Protein AF-A0A6C0DXP9-F1 (afdb_monomer_lite)

InterPro domains:
  IPR000571 Zinc finger, CCCH-type [PS50103] (32-60)
  IPR000571 Zinc finger, CCCH-type [SM00356] (32-59)
  IPR036855 Zinc finger, CCCH-type superfamily [SSF90229] (30-63)

Secondary structure (DSSP, 8-state):
-----------HHHHHHHHHHHHHHHHHHHHTTTSSB-HHHHHHS--TTGGG-SSBSSGGG----HHHHHHHHHHHS----TT--TTT-HHHHHHHHHTTSB-HHHHTT--S-GGG-SSSBSSGGG-B-HHHHHHS----TT--SB-SGGGTPPPHHHHHHHHHHHH---------GGGG----------PPPTT-SSSSTTHHHHHSSS---

Structure (mmCIF, N/CA/C/O backbone):
data_AF-A0A6C0DXP9-F1
#
_entry.id   AF-A0A6C0DXP9-F1
#
loop_
_atom_site.group_PDB
_atom_site.id
_atom_site.type_symbol
_atom_site.label_atom_id
_atom_site.label_alt_id
_atom_site.label_comp_id
_atom_site.label_asym_id
_atom_site.label_entity_id
_atom_site.label_seq_id
_atom_site.pdbx_PDB_ins_code
_atom_site.Cartn_x
_atom_site.Cartn_y
_atom_site.Cartn_z
_atom_site.occupancy
_atom_site.B_iso_or_equiv
_atom_site.auth_seq_id
_atom_site.auth_comp_id
_atom_site.auth_asym_id
_atom_site.auth_atom_id
_atom_site.pdbx_PDB_model_num
ATOM 1 N N . MET A 1 1 ? -38.310 36.042 47.029 1.00 36.69 1 MET A N 1
ATOM 2 C CA . MET A 1 1 ? -37.785 37.103 46.141 1.00 36.69 1 MET A CA 1
ATOM 3 C C . MET A 1 1 ? -36.307 37.223 46.473 1.00 36.69 1 MET A C 1
ATOM 5 O O . MET A 1 1 ? -36.025 37.373 47.646 1.00 36.69 1 MET A O 1
ATOM 9 N N . THR A 1 2 ? -35.305 37.052 45.624 1.00 36.88 2 THR A N 1
ATOM 10 C CA . THR A 1 2 ? -35.146 36.804 44.185 1.00 36.88 2 THR A CA 1
ATOM 11 C C . THR A 1 2 ? -33.707 36.291 44.006 1.00 36.88 2 THR A C 1
ATOM 13 O O . THR A 1 2 ? -32.867 36.434 44.889 1.00 36.88 2 THR A O 1
ATOM 16 N N . THR A 1 3 ? -33.475 35.642 42.876 1.00 44.38 3 THR A N 1
ATOM 17 C CA . THR A 1 3 ? -32.288 34.896 42.449 1.00 44.38 3 THR A CA 1
ATOM 18 C C . THR A 1 3 ? -31.096 35.746 41.999 1.00 44.38 3 THR A C 1
ATOM 20 O O . THR A 1 3 ? -31.299 36.839 41.486 1.00 44.38 3 THR A O 1
ATOM 23 N N . ASN A 1 4 ? -29.930 35.081 42.001 1.00 44.25 4 ASN A N 1
ATOM 24 C CA . ASN A 1 4 ? -28.808 35.160 41.049 1.00 44.25 4 ASN A CA 1
ATOM 25 C C . ASN A 1 4 ? -28.004 36.461 40.925 1.00 44.25 4 ASN A C 1
ATOM 27 O O . ASN A 1 4 ? -28.519 37.455 40.432 1.00 44.25 4 ASN A O 1
ATOM 31 N N . SER A 1 5 ? -26.686 36.339 41.117 1.00 42.06 5 SER A N 1
ATOM 32 C CA . SER A 1 5 ? -25.730 36.369 39.994 1.00 42.06 5 SER A CA 1
ATOM 33 C C . SER A 1 5 ? -24.293 36.187 40.499 1.00 42.06 5 SER A C 1
ATOM 35 O O . SER A 1 5 ? -23.697 37.152 40.960 1.00 42.06 5 SER A O 1
ATOM 37 N N . ASP A 1 6 ? -23.719 34.990 40.355 1.00 42.12 6 ASP A N 1
ATOM 38 C CA . ASP A 1 6 ? -22.261 34.818 40.411 1.00 42.12 6 ASP A CA 1
ATOM 39 C C . ASP A 1 6 ? -21.765 34.332 39.049 1.00 42.12 6 ASP A C 1
ATOM 41 O O . ASP A 1 6 ? -21.687 33.143 38.733 1.00 42.12 6 ASP A O 1
ATOM 45 N N . GLU A 1 7 ? -21.483 35.320 38.208 1.00 45.75 7 GLU A N 1
ATOM 46 C CA . GLU A 1 7 ? -20.861 35.193 36.901 1.00 45.75 7 GLU A CA 1
ATOM 47 C C . GLU A 1 7 ? -19.352 34.947 37.089 1.00 45.75 7 GLU A C 1
ATOM 49 O O . GLU A 1 7 ? -18.572 35.851 37.393 1.00 45.75 7 GLU A O 1
ATOM 54 N N . TRP A 1 8 ? -18.918 33.691 36.950 1.00 48.41 8 TRP A N 1
ATOM 55 C CA . TRP A 1 8 ? -17.504 33.322 37.071 1.00 48.41 8 TRP A CA 1
ATOM 56 C C . TRP A 1 8 ? -16.713 33.755 35.826 1.00 48.41 8 TRP A C 1
ATOM 58 O O . TRP A 1 8 ? -16.697 33.086 34.789 1.00 48.41 8 TRP A O 1
ATOM 68 N N . THR A 1 9 ? -16.015 34.885 35.931 1.00 51.44 9 THR A N 1
ATOM 69 C CA . THR A 1 9 ? -15.146 35.412 34.872 1.00 51.44 9 THR A CA 1
ATOM 70 C C . THR A 1 9 ? -13.773 34.729 34.894 1.00 51.44 9 THR A C 1
ATOM 72 O O . THR A 1 9 ? -12.902 34.990 35.721 1.00 51.44 9 THR A O 1
ATOM 75 N N . VAL A 1 10 ? -13.542 33.816 33.945 1.00 53.22 10 VAL A N 1
ATOM 76 C CA . VAL A 1 10 ? -12.232 33.167 33.763 1.00 53.22 10 VAL A CA 1
ATOM 77 C C . VAL A 1 10 ? -11.225 34.166 33.175 1.00 53.22 10 VAL A C 1
ATOM 79 O O . VAL A 1 10 ? -11.384 34.619 32.040 1.00 53.22 10 VAL A O 1
ATOM 82 N N . ALA A 1 11 ? -10.163 34.463 33.931 1.00 52.00 11 ALA A N 1
ATOM 83 C CA . ALA A 1 11 ? -9.090 35.392 33.563 1.00 52.00 11 ALA A CA 1
ATOM 84 C C . ALA A 1 11 ? -8.450 35.103 32.181 1.00 52.00 11 ALA A C 1
ATOM 86 O O . ALA A 1 11 ? -8.072 33.967 31.867 1.00 52.00 11 ALA A O 1
ATOM 87 N N . SER A 1 12 ? -8.259 36.162 31.380 1.00 55.31 12 SER A N 1
ATOM 88 C CA . SER A 1 12 ? -7.760 36.136 29.988 1.00 55.31 12 SER A CA 1
ATOM 89 C C . SER A 1 12 ? -6.446 35.376 29.767 1.00 55.31 12 SER A C 1
ATOM 91 O O . SER A 1 12 ? -6.255 34.774 28.709 1.00 55.31 12 SER A O 1
ATOM 93 N N . SER A 1 13 ? -5.550 35.336 30.753 1.00 51.28 13 SER A N 1
ATOM 94 C CA . SER A 1 13 ? -4.255 34.648 30.631 1.00 51.28 13 SER A CA 1
ATOM 95 C C . SER A 1 13 ? -4.395 33.120 30.588 1.00 51.28 13 SER A C 1
ATOM 97 O O . SER A 1 13 ? -3.667 32.456 29.853 1.00 51.28 13 SER A O 1
ATOM 99 N N . LYS A 1 14 ? -5.386 32.551 31.295 1.00 51.69 14 LYS A N 1
ATOM 100 C CA . LYS A 1 14 ? -5.678 31.105 31.258 1.00 51.69 14 LYS A CA 1
ATOM 101 C C . LYS A 1 14 ? -6.384 30.698 29.959 1.00 51.69 14 LYS A C 1
ATOM 103 O O . LYS A 1 14 ? -6.087 29.630 29.433 1.00 51.69 14 LYS A O 1
ATOM 108 N N . LYS A 1 15 ? -7.229 31.569 29.380 1.00 52.91 15 LYS A N 1
ATOM 109 C CA . LYS A 1 15 ? -7.836 31.360 28.045 1.00 52.91 15 LYS A CA 1
ATOM 110 C C . LYS A 1 15 ? -6.780 31.222 26.943 1.00 52.91 15 LYS A C 1
ATOM 112 O O . LYS A 1 15 ? -6.926 30.388 26.055 1.00 52.91 15 LYS A O 1
ATOM 117 N N . ARG A 1 16 ? -5.706 32.014 27.009 1.00 53.62 16 ARG A N 1
ATOM 118 C CA . ARG A 1 16 ? -4.633 32.019 26.002 1.00 53.62 16 ARG A CA 1
ATOM 119 C C . ARG A 1 16 ? -3.771 30.750 26.044 1.00 53.62 16 ARG A C 1
ATOM 121 O O . ARG A 1 16 ? -3.489 30.186 24.992 1.00 53.62 16 ARG A O 1
ATOM 128 N N . ILE A 1 17 ? -3.447 30.259 27.243 1.00 55.47 17 ILE A N 1
ATOM 129 C CA . ILE A 1 17 ? -2.729 28.985 27.444 1.00 55.47 17 ILE A CA 1
ATOM 130 C C . ILE A 1 17 ? -3.595 27.791 27.010 1.00 55.47 17 ILE A C 1
ATOM 132 O O . ILE A 1 17 ? -3.107 26.888 26.333 1.00 55.47 17 ILE A O 1
ATOM 136 N N . PHE A 1 18 ? -4.896 27.810 27.322 1.00 55.28 18 PHE A N 1
ATOM 137 C CA . PHE A 1 18 ? -5.837 26.774 26.883 1.00 55.28 18 PHE A CA 1
ATOM 138 C C . PHE A 1 18 ? -5.940 26.718 25.350 1.00 55.28 18 PHE A C 1
ATOM 140 O O . PHE A 1 18 ? -5.900 25.643 24.761 1.00 55.28 18 PHE A O 1
ATOM 147 N N . LYS A 1 19 ? -5.979 27.876 24.679 1.00 55.31 19 LYS A N 1
ATOM 148 C CA . LYS A 1 19 ? -6.047 27.954 23.213 1.00 55.31 19 LYS A CA 1
ATOM 149 C C . LYS A 1 19 ? -4.769 27.443 22.528 1.00 55.31 19 LYS A C 1
ATOM 151 O O . LYS A 1 19 ? -4.861 26.691 21.564 1.00 55.31 19 LYS A O 1
ATOM 156 N N . GLN A 1 20 ? -3.588 27.771 23.064 1.00 60.25 20 GLN A N 1
ATOM 157 C CA . GLN A 1 20 ? -2.296 27.381 22.474 1.00 60.25 20 GLN A CA 1
ATOM 158 C C . GLN A 1 20 ? -1.995 25.874 22.520 1.00 60.25 20 GLN A C 1
ATOM 160 O O . GLN A 1 20 ? -1.239 25.396 21.680 1.00 60.25 20 GLN A O 1
ATOM 165 N N . ILE A 1 21 ? -2.570 25.123 23.464 1.00 60.66 21 ILE A N 1
ATOM 166 C CA . ILE A 1 21 ? -2.309 23.679 23.613 1.00 60.66 21 ILE A CA 1
ATOM 167 C C . ILE A 1 21 ? -3.445 22.837 23.012 1.00 60.66 21 ILE A C 1
ATOM 169 O O . ILE A 1 21 ? -3.195 21.785 22.427 1.00 60.66 21 ILE A O 1
ATOM 173 N N . VAL A 1 22 ? -4.699 23.287 23.113 1.00 62.62 22 VAL A N 1
ATOM 174 C CA . VAL A 1 22 ? -5.866 22.477 22.722 1.00 62.62 22 VAL A CA 1
ATOM 175 C C . VAL A 1 22 ? -6.067 22.432 21.202 1.00 62.62 22 VAL A C 1
ATOM 177 O O . VAL A 1 22 ? -6.403 21.373 20.675 1.00 62.62 22 VAL A O 1
ATOM 180 N N . GLU A 1 23 ? -5.803 23.523 20.478 1.00 60.00 23 GLU A N 1
ATOM 181 C CA . GLU A 1 23 ? -5.929 23.572 19.009 1.00 60.00 23 GLU A CA 1
ATOM 182 C C . GLU A 1 23 ? -4.969 22.614 18.264 1.00 60.00 23 GLU A C 1
ATOM 184 O O . GLU A 1 23 ? -5.446 21.812 17.452 1.00 60.00 23 GLU A O 1
ATOM 189 N N . PRO A 1 24 ? -3.645 22.591 18.532 1.00 62.28 24 PRO A N 1
ATOM 190 C CA . PRO A 1 24 ? -2.737 21.661 17.851 1.00 62.28 24 PRO A CA 1
ATOM 191 C C . PRO A 1 24 ? -3.003 20.190 18.212 1.00 62.28 24 PRO A C 1
ATOM 193 O O . PRO A 1 24 ? -2.851 19.302 17.367 1.00 62.28 24 PRO A O 1
ATOM 196 N N . VAL A 1 25 ? -3.462 19.912 19.437 1.00 62.62 25 VAL A N 1
ATOM 197 C CA . VAL A 1 25 ? -3.816 18.551 19.872 1.00 62.62 25 VAL A CA 1
ATOM 198 C C . VAL A 1 25 ? -5.113 18.078 19.213 1.00 62.62 25 VAL A C 1
ATOM 200 O O . VAL A 1 25 ? -5.161 16.953 18.715 1.00 62.62 25 VAL A O 1
ATOM 203 N N . ALA A 1 26 ? -6.145 18.923 19.139 1.00 62.94 26 ALA A N 1
ATOM 204 C CA . ALA A 1 26 ? -7.392 18.602 18.445 1.00 62.94 26 ALA A CA 1
ATOM 205 C C . ALA A 1 26 ? -7.151 18.328 16.951 1.00 62.94 26 ALA A C 1
ATOM 207 O O . ALA A 1 26 ? -7.626 17.316 16.432 1.00 62.94 26 ALA A O 1
ATOM 208 N N . ASN A 1 27 ? -6.326 19.150 16.292 1.00 64.69 27 ASN A N 1
ATOM 209 C CA . ASN A 1 27 ? -5.921 18.917 14.906 1.00 64.69 27 ASN A CA 1
ATOM 210 C C . ASN A 1 27 ? -5.173 17.588 14.745 1.00 64.69 27 ASN A C 1
ATOM 212 O O . ASN A 1 27 ? -5.486 16.819 13.843 1.00 64.69 27 ASN A O 1
ATOM 216 N N . THR A 1 28 ? -4.254 17.249 15.652 1.00 63.16 28 THR A N 1
ATOM 217 C CA . THR A 1 28 ? -3.530 15.965 15.603 1.00 63.16 28 THR A CA 1
ATOM 218 C C . THR A 1 28 ? -4.456 14.758 15.817 1.00 63.16 28 THR A C 1
ATOM 220 O O . THR A 1 28 ? -4.276 13.714 15.189 1.00 63.16 28 THR A O 1
ATOM 223 N N . ILE A 1 29 ? -5.476 14.883 16.676 1.00 64.75 29 ILE A N 1
ATOM 224 C CA . ILE A 1 29 ? -6.478 13.829 16.907 1.00 64.75 29 ILE A CA 1
ATOM 225 C C . ILE A 1 29 ? -7.339 13.608 15.659 1.00 64.75 29 ILE A C 1
ATOM 227 O O . ILE A 1 29 ? -7.591 12.456 15.309 1.00 64.75 29 ILE A O 1
ATOM 231 N N . ILE A 1 30 ? -7.756 14.678 14.975 1.00 70.31 30 ILE A N 1
ATOM 232 C CA . ILE A 1 30 ? -8.492 14.591 13.704 1.00 70.31 30 ILE A CA 1
ATOM 233 C C . ILE A 1 30 ? -7.613 13.937 12.633 1.00 70.31 30 ILE A C 1
ATOM 235 O O . ILE A 1 30 ? -8.055 13.016 11.951 1.00 70.31 30 ILE A O 1
ATOM 239 N N . GLN A 1 31 ? -6.342 14.340 12.548 1.00 75.19 31 GLN A N 1
ATOM 240 C CA . GLN A 1 31 ? -5.390 13.799 11.577 1.00 75.19 31 GLN A CA 1
ATOM 241 C C . GLN A 1 31 ? -5.100 12.308 11.772 1.00 75.19 31 GLN A C 1
ATOM 243 O O . GLN A 1 31 ? -4.728 11.647 10.811 1.00 75.19 31 GLN A O 1
ATOM 248 N N . ASN A 1 32 ? -5.273 11.757 12.976 1.00 84.06 32 ASN A N 1
ATOM 249 C CA . ASN A 1 32 ? -5.011 10.342 13.263 1.00 84.06 32 ASN A CA 1
ATOM 250 C C . ASN A 1 32 ? -6.271 9.486 13.427 1.00 84.06 32 ASN A C 1
ATOM 252 O O . ASN A 1 32 ? -6.182 8.294 13.735 1.00 84.06 32 ASN A O 1
ATOM 256 N N . TYR A 1 33 ? -7.447 10.070 13.208 1.00 94.94 33 TYR A N 1
ATOM 257 C CA . TYR A 1 33 ? -8.710 9.375 13.382 1.00 94.94 33 TYR A CA 1
ATOM 258 C C . TYR A 1 33 ? -8.855 8.222 12.381 1.00 94.94 33 TYR A C 1
ATOM 260 O O . TYR A 1 33 ? -8.736 8.409 11.171 1.00 94.94 33 TYR A O 1
ATOM 268 N N . LYS A 1 34 ? -9.106 7.018 12.903 1.00 96.44 34 LYS A N 1
ATOM 269 C CA . LYS A 1 34 ? -9.336 5.764 12.169 1.00 96.44 34 LYS A CA 1
ATOM 270 C C . LYS A 1 34 ? -8.245 5.373 11.169 1.00 96.44 34 LYS A C 1
ATOM 272 O O . LYS A 1 34 ? -8.495 4.597 10.253 1.00 96.44 34 LYS A O 1
ATOM 277 N N . LYS A 1 35 ? -7.011 5.844 11.360 1.00 96.06 35 LYS A N 1
ATOM 278 C CA . LYS A 1 35 ? -5.880 5.470 10.497 1.00 96.06 35 LYS A CA 1
ATOM 279 C C . LYS A 1 35 ? -5.333 4.070 10.755 1.00 96.06 35 LYS A C 1
ATOM 281 O O . LYS A 1 35 ? -4.696 3.494 9.875 1.00 96.06 35 LYS A O 1
ATOM 286 N N . THR A 1 36 ? -5.574 3.508 11.933 1.00 96.44 36 THR A N 1
ATOM 287 C CA . THR A 1 36 ? -5.177 2.143 12.298 1.00 96.44 36 THR A CA 1
ATOM 288 C C . THR A 1 36 ? -6.380 1.351 12.789 1.00 96.44 36 THR A C 1
ATOM 290 O O . THR A 1 36 ? -7.361 1.918 13.279 1.00 96.44 36 THR A O 1
ATOM 293 N N . LEU A 1 37 ? -6.309 0.031 12.633 1.00 97.69 37 LEU A N 1
ATOM 294 C CA . LEU A 1 37 ? -7.350 -0.896 13.053 1.00 97.69 37 LEU A CA 1
ATOM 295 C C . LEU A 1 37 ? -7.381 -1.034 14.579 1.00 97.69 37 LEU A C 1
ATOM 297 O O . LEU A 1 37 ? -6.353 -1.039 15.263 1.00 97.69 37 LEU A O 1
ATOM 301 N N . CYS A 1 38 ? -8.587 -1.176 15.113 1.00 97.62 38 CYS A N 1
ATOM 302 C CA . CYS A 1 38 ? -8.840 -1.368 16.527 1.00 97.62 38 CYS A CA 1
ATOM 303 C C . CYS A 1 38 ? -8.443 -2.783 16.947 1.00 97.62 38 CYS A C 1
ATOM 305 O O . CYS A 1 38 ? -9.061 -3.762 16.532 1.00 97.62 38 CYS A O 1
ATOM 307 N N . LYS A 1 39 ? -7.454 -2.884 17.839 1.00 95.88 39 LYS A N 1
ATOM 308 C CA . LYS A 1 39 ? -7.003 -4.173 18.381 1.00 95.88 39 LYS A CA 1
ATOM 309 C C . LYS A 1 39 ? -8.108 -4.906 19.140 1.00 95.88 39 LYS A C 1
ATOM 311 O O . LYS A 1 39 ? -8.275 -6.098 18.933 1.00 95.88 39 LYS A O 1
ATOM 316 N N . ASN A 1 40 ? -8.886 -4.200 19.964 1.00 95.94 40 ASN A N 1
ATOM 317 C CA . ASN A 1 40 ? -9.959 -4.824 20.746 1.00 95.94 40 ASN A CA 1
ATOM 318 C C . ASN A 1 40 ? -11.033 -5.428 19.838 1.00 95.94 40 ASN A C 1
ATOM 320 O O . ASN A 1 40 ? -11.409 -6.579 20.035 1.00 95.94 40 ASN A O 1
ATOM 324 N N . MET A 1 41 ? -11.455 -4.688 18.806 1.00 96.62 41 MET A N 1
ATOM 325 C CA . MET A 1 41 ? -12.403 -5.214 17.826 1.00 96.62 41 MET A CA 1
ATOM 326 C C . MET A 1 41 ? -11.831 -6.434 17.093 1.00 96.62 41 MET A C 1
ATOM 328 O O . MET A 1 41 ? -12.521 -7.436 16.964 1.00 96.62 41 MET A O 1
ATOM 332 N N . GLY A 1 42 ? -10.565 -6.381 16.664 1.00 92.12 42 GLY A N 1
ATOM 333 C CA . GLY A 1 42 ? -9.921 -7.504 15.976 1.00 92.12 42 GLY A CA 1
ATOM 334 C C . GLY A 1 42 ? -9.711 -8.746 16.851 1.00 92.12 42 GLY A C 1
ATOM 335 O O . GLY A 1 42 ? -9.835 -9.859 16.356 1.00 92.12 42 GLY A O 1
ATOM 336 N N . MET A 1 43 ? -9.409 -8.577 18.142 1.00 92.88 43 MET A N 1
ATOM 337 C CA . MET A 1 43 ? -9.119 -9.691 19.057 1.00 92.88 43 MET A CA 1
ATOM 338 C C . MET A 1 43 ? -10.371 -10.297 19.693 1.00 92.88 43 MET A C 1
ATOM 340 O O . MET A 1 43 ? -10.450 -11.511 19.840 1.00 92.88 43 MET A O 1
ATOM 344 N N . TYR A 1 44 ? -11.327 -9.462 20.100 1.00 94.75 44 TYR A N 1
ATOM 345 C CA . TYR A 1 44 ? -12.483 -9.887 20.896 1.00 94.75 44 TYR A CA 1
ATOM 346 C C . TYR A 1 44 ? -13.806 -9.813 20.127 1.00 94.75 44 TYR A C 1
ATOM 348 O O . TYR A 1 44 ? -14.856 -10.112 20.692 1.00 94.75 44 TYR A O 1
ATOM 356 N N . GLY A 1 45 ? -13.796 -9.334 18.878 1.00 94.81 45 GLY A N 1
ATOM 357 C CA . GLY A 1 45 ? -15.012 -9.090 18.093 1.00 94.81 45 GLY A CA 1
ATOM 358 C C . GLY A 1 45 ? -15.899 -7.968 18.644 1.00 94.81 45 GLY A C 1
ATOM 359 O O . GLY A 1 45 ? -17.006 -7.755 18.158 1.00 94.81 45 GLY A O 1
ATOM 360 N N . SER A 1 46 ? -15.442 -7.250 19.674 1.00 96.50 46 SER A N 1
ATOM 361 C CA . SER A 1 46 ? -16.188 -6.178 20.326 1.00 96.50 46 SER A CA 1
ATOM 362 C C . SER A 1 46 ? -15.250 -5.089 20.846 1.00 96.50 46 SER A C 1
ATOM 364 O O . SER A 1 46 ? -14.073 -5.309 21.135 1.00 96.50 46 SER A O 1
ATOM 366 N N . CYS A 1 47 ? -15.766 -3.866 20.937 1.00 97.62 47 CYS A N 1
ATOM 367 C CA . CYS A 1 47 ? -15.015 -2.717 21.421 1.00 97.62 47 CYS A CA 1
ATOM 368 C C . CYS A 1 47 ? -15.894 -1.889 22.354 1.00 97.62 47 CYS A C 1
ATOM 370 O O . CYS A 1 47 ? -16.931 -1.377 21.935 1.00 97.62 47 CYS A O 1
ATOM 372 N N . VAL A 1 48 ? -15.439 -1.700 23.595 1.00 97.50 48 VAL A N 1
ATOM 373 C CA . VAL A 1 48 ? -16.149 -0.923 24.629 1.00 97.50 48 VAL A CA 1
ATOM 374 C C . VAL A 1 48 ? -16.417 0.528 24.221 1.00 97.50 48 VAL A C 1
ATOM 376 O O . VAL A 1 48 ? -17.358 1.148 24.703 1.00 97.50 48 VAL A O 1
ATOM 379 N N . TYR A 1 49 ? -15.612 1.073 23.306 1.00 96.88 49 TYR A N 1
ATOM 380 C CA . TYR A 1 49 ? -15.778 2.437 22.807 1.00 96.88 49 TYR A CA 1
ATOM 381 C C . TYR A 1 49 ? -16.851 2.557 21.716 1.00 96.88 49 TYR A C 1
ATOM 383 O O . TYR A 1 49 ? -17.237 3.676 21.371 1.00 96.88 49 TYR A O 1
ATOM 391 N N . GLY A 1 50 ? -17.331 1.437 21.162 1.00 95.25 50 GLY A N 1
ATOM 392 C CA . GLY A 1 50 ? -18.365 1.415 20.129 1.00 95.25 50 GLY A CA 1
ATOM 393 C C . GLY A 1 50 ? -18.063 2.372 18.971 1.00 95.25 50 GLY A C 1
ATOM 394 O O . GLY A 1 50 ? -16.930 2.470 18.500 1.00 95.25 50 GLY A O 1
ATOM 395 N N . SER A 1 51 ? -19.067 3.131 18.539 1.00 94.50 51 SER A N 1
ATOM 396 C CA . SER A 1 51 ? -18.937 4.123 17.462 1.00 94.50 51 SER A CA 1
ATOM 397 C C . SER A 1 51 ? -18.003 5.298 17.787 1.00 94.50 51 SER A C 1
ATOM 399 O O . SER A 1 51 ? -17.528 5.967 16.872 1.00 94.50 51 SER A O 1
ATOM 401 N N . LYS A 1 52 ? -17.695 5.540 19.069 1.00 94.94 52 LYS A N 1
ATOM 402 C CA . LYS A 1 52 ? -16.770 6.598 19.514 1.00 94.94 52 LYS A CA 1
ATOM 403 C C . LYS A 1 52 ? -15.301 6.164 19.455 1.00 94.94 52 LYS A C 1
ATOM 405 O O . LYS A 1 52 ? -14.418 6.966 19.765 1.00 94.94 52 LYS A O 1
ATOM 410 N N . CYS A 1 53 ? -15.021 4.912 19.084 1.00 96.56 53 CYS A N 1
ATOM 411 C CA . CYS A 1 53 ? -13.660 4.422 18.920 1.00 96.56 53 CYS A CA 1
ATOM 412 C C . CYS A 1 53 ? -12.899 5.284 17.900 1.00 96.56 53 CYS A C 1
ATOM 414 O O . CYS A 1 53 ? -13.381 5.553 16.800 1.00 96.56 53 CYS A O 1
ATOM 416 N N . LYS A 1 54 ? -11.689 5.718 18.268 1.00 96.19 54 LYS A N 1
ATOM 417 C CA . LYS A 1 54 ? -10.803 6.490 17.380 1.00 96.19 54 LYS A CA 1
ATOM 418 C C . LYS A 1 54 ? -10.047 5.614 16.380 1.00 96.19 54 LYS A C 1
ATOM 420 O O . LYS A 1 54 ? -9.348 6.148 15.527 1.00 96.19 54 LYS A O 1
ATOM 425 N N . TYR A 1 55 ? -10.172 4.296 16.495 1.00 97.44 55 TYR A N 1
ATOM 426 C CA . TYR A 1 55 ? -9.551 3.307 15.622 1.00 97.44 55 TYR A CA 1
ATOM 427 C C . TYR A 1 55 ? -10.610 2.662 14.734 1.00 97.44 55 TYR A C 1
ATOM 429 O O . TYR A 1 55 ? -11.764 2.524 15.138 1.00 97.44 55 TYR A O 1
ATOM 437 N N . ALA A 1 56 ? -10.209 2.243 13.542 1.00 98.06 56 ALA A N 1
ATOM 438 C CA . ALA A 1 56 ? -11.107 1.627 12.581 1.00 98.06 56 ALA A CA 1
ATOM 439 C C . ALA A 1 56 ? -11.497 0.214 13.024 1.00 98.06 56 ALA A C 1
ATOM 441 O O . ALA A 1 56 ? -10.640 -0.592 13.381 1.00 98.06 56 ALA A O 1
ATOM 442 N N . HIS A 1 57 ? -12.784 -0.114 13.004 1.00 97.44 57 HIS A N 1
ATOM 443 C CA . HIS A 1 57 ? -13.243 -1.460 13.373 1.00 97.44 57 HIS A CA 1
ATOM 444 C C . HIS A 1 57 ? -13.112 -2.477 12.237 1.00 97.44 57 HIS A C 1
ATOM 446 O O . HIS A 1 57 ? -13.046 -3.674 12.488 1.00 97.44 57 HIS A O 1
ATOM 452 N N . THR A 1 58 ? -13.046 -2.003 10.996 1.00 96.00 58 THR A N 1
ATOM 453 C CA . THR A 1 58 ? -12.863 -2.824 9.797 1.00 96.00 58 THR A CA 1
ATOM 454 C C . THR A 1 58 ? -11.965 -2.086 8.810 1.00 96.00 58 THR A C 1
ATOM 456 O O . THR A 1 58 ? -11.762 -0.879 8.944 1.00 96.00 58 THR A O 1
ATOM 459 N N . LEU A 1 59 ? -11.476 -2.781 7.780 1.00 95.69 59 LEU A N 1
ATOM 460 C CA . LEU A 1 59 ? -10.762 -2.143 6.669 1.00 95.69 59 LEU A CA 1
ATOM 461 C C . LEU A 1 59 ? -11.625 -1.083 5.965 1.00 95.69 59 LEU A C 1
ATOM 463 O O . LEU A 1 59 ? -11.125 -0.020 5.622 1.00 95.69 59 LEU A O 1
ATOM 467 N N . LYS A 1 60 ? -12.933 -1.324 5.810 1.00 95.94 60 LYS A N 1
ATOM 468 C CA . LYS A 1 60 ? -13.869 -0.356 5.209 1.00 95.94 60 LYS A CA 1
ATOM 469 C C . LYS A 1 60 ? -14.020 0.923 6.041 1.00 95.94 60 LYS A C 1
ATOM 471 O O . LYS A 1 60 ? -14.291 1.983 5.494 1.00 95.94 60 LYS A O 1
ATOM 476 N N . ASP A 1 61 ? -13.856 0.811 7.355 1.00 96.25 61 ASP A N 1
ATOM 477 C CA . ASP A 1 61 ? -13.904 1.931 8.300 1.00 96.25 61 ASP A CA 1
ATOM 478 C C . ASP A 1 61 ? -12.547 2.648 8.446 1.00 96.25 61 ASP A C 1
ATOM 480 O O . ASP A 1 61 ? -12.429 3.625 9.185 1.00 96.25 61 ASP A O 1
ATOM 484 N N . GLN A 1 62 ? -11.496 2.143 7.793 1.00 97.38 62 GLN A N 1
ATOM 485 C CA . GLN A 1 62 ? -10.150 2.684 7.911 1.00 97.38 62 GLN A CA 1
ATOM 486 C C . GLN A 1 62 ? -9.958 3.893 7.000 1.00 97.38 62 GLN A C 1
ATOM 488 O O . GLN A 1 62 ? -10.121 3.819 5.784 1.00 97.38 62 GLN A O 1
ATOM 493 N N . ASN A 1 63 ? -9.505 4.994 7.591 1.00 97.06 63 ASN A N 1
ATOM 494 C CA . ASN A 1 63 ? -9.063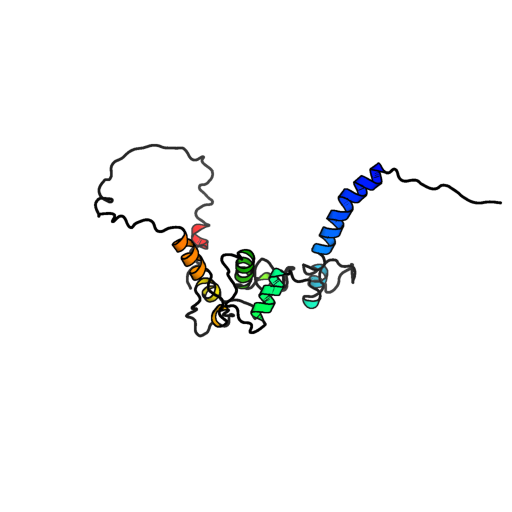 6.162 6.846 1.00 97.06 63 ASN A CA 1
ATOM 495 C C . ASN A 1 63 ? -7.673 5.891 6.266 1.00 97.06 63 ASN A C 1
ATOM 497 O O . ASN A 1 63 ? -6.682 5.821 6.997 1.00 97.06 63 ASN A O 1
ATOM 501 N N . ILE A 1 64 ? -7.610 5.715 4.950 1.00 97.06 64 ILE A N 1
ATOM 502 C CA . ILE A 1 64 ? -6.369 5.450 4.219 1.00 97.06 64 ILE A CA 1
ATOM 503 C C . ILE A 1 64 ? -5.560 6.748 4.104 1.00 97.06 64 ILE A C 1
ATOM 505 O O . ILE A 1 64 ? -6.113 7.810 3.816 1.00 97.06 64 ILE A O 1
ATOM 509 N N . GLU A 1 65 ? -4.249 6.672 4.333 1.00 95.81 65 GLU A N 1
ATOM 510 C CA . GLU A 1 65 ? -3.342 7.805 4.124 1.00 95.81 65 GLU A CA 1
ATOM 511 C C . GLU A 1 65 ? -3.409 8.288 2.666 1.00 95.81 65 GLU A C 1
ATOM 513 O O . GLU A 1 65 ? -3.415 7.446 1.765 1.00 95.81 65 GLU A O 1
ATOM 518 N N . PRO A 1 66 ? -3.389 9.607 2.392 1.00 95.62 66 PRO A N 1
ATOM 519 C CA . PRO A 1 66 ? -3.557 10.130 1.034 1.00 95.62 66 PRO A CA 1
ATOM 520 C C . PRO A 1 66 ? -2.596 9.517 0.008 1.00 95.62 66 PRO A C 1
ATOM 522 O O . PRO A 1 66 ? -3.023 9.108 -1.066 1.00 95.62 66 PRO A O 1
ATOM 525 N N . ILE A 1 67 ? -1.318 9.365 0.372 1.00 95.75 67 ILE A N 1
ATOM 526 C CA . ILE A 1 67 ? -0.309 8.765 -0.511 1.00 95.75 67 ILE A CA 1
ATOM 527 C C . ILE A 1 67 ? -0.543 7.269 -0.747 1.00 95.75 67 ILE A C 1
ATOM 529 O O . ILE A 1 67 ? -0.371 6.776 -1.856 1.00 95.75 67 ILE A O 1
ATOM 533 N N . ARG A 1 68 ? -0.996 6.536 0.279 1.00 96.94 68 ARG A N 1
ATOM 534 C CA . ARG A 1 68 ? -1.352 5.120 0.139 1.00 96.94 68 ARG A CA 1
ATOM 535 C C . ARG A 1 68 ? -2.572 4.981 -0.762 1.00 96.94 68 ARG A C 1
ATOM 537 O O . ARG A 1 68 ? -2.583 4.092 -1.600 1.00 96.94 68 ARG A O 1
ATOM 544 N N . LYS A 1 69 ? -3.567 5.861 -0.616 1.00 96.81 69 LYS A N 1
ATOM 545 C CA . LYS A 1 69 ? -4.749 5.891 -1.480 1.00 96.81 69 LYS A CA 1
ATOM 546 C C . LYS A 1 69 ? -4.350 6.113 -2.940 1.00 96.81 69 LYS A C 1
ATOM 548 O O . LYS A 1 69 ? -4.714 5.296 -3.768 1.00 96.81 69 LYS A O 1
ATOM 553 N N . GLN A 1 70 ? -3.517 7.117 -3.213 1.00 96.06 70 GLN A N 1
ATOM 554 C CA . GLN A 1 70 ? -2.984 7.380 -4.553 1.00 96.06 70 GLN A CA 1
ATOM 555 C C . GLN A 1 70 ? -2.298 6.144 -5.158 1.00 96.06 70 GLN A C 1
ATOM 557 O O . GLN A 1 70 ? -2.566 5.778 -6.296 1.00 96.06 70 GLN A O 1
ATOM 562 N N . VAL A 1 71 ? -1.452 5.454 -4.388 1.00 96.56 71 VAL A N 1
ATOM 563 C CA . VAL A 1 71 ? -0.803 4.219 -4.855 1.00 96.56 71 VAL A CA 1
ATOM 564 C C . VAL A 1 71 ? -1.811 3.095 -5.117 1.00 96.56 71 VAL A C 1
ATOM 566 O O . VAL A 1 71 ? -1.669 2.363 -6.093 1.00 96.56 71 VAL A O 1
ATOM 569 N N . LEU A 1 72 ? -2.823 2.932 -4.262 1.00 96.50 72 LEU A N 1
ATOM 570 C CA . LEU A 1 72 ? -3.875 1.935 -4.470 1.00 96.50 72 LEU A CA 1
ATOM 571 C C . LEU A 1 72 ? -4.718 2.251 -5.711 1.00 96.50 72 LEU A C 1
ATOM 573 O O . LEU A 1 72 ? -5.091 1.325 -6.425 1.00 96.50 72 LEU A O 1
ATOM 577 N N . ASP A 1 73 ? -4.971 3.528 -5.994 1.00 96.12 73 ASP A N 1
ATOM 578 C CA . ASP A 1 73 ? -5.649 3.964 -7.217 1.00 96.12 73 ASP A CA 1
ATOM 579 C C . ASP A 1 73 ? -4.800 3.592 -8.445 1.00 96.12 73 ASP A C 1
ATOM 581 O O . ASP A 1 73 ? -5.305 2.959 -9.374 1.00 96.12 73 ASP A O 1
ATOM 585 N N . TYR A 1 74 ? -3.481 3.831 -8.399 1.00 95.12 74 TYR A N 1
ATOM 586 C CA . TYR A 1 74 ? -2.571 3.360 -9.446 1.00 95.12 74 TYR A CA 1
ATOM 587 C C . TYR A 1 74 ? -2.592 1.848 -9.602 1.00 95.12 74 TYR A C 1
ATOM 589 O O . TYR A 1 74 ? -2.538 1.382 -10.727 1.00 95.12 74 TYR A O 1
ATOM 597 N N . ILE A 1 75 ? -2.671 1.071 -8.525 1.00 95.50 75 ILE A N 1
ATOM 598 C CA . ILE A 1 75 ? -2.716 -0.394 -8.600 1.00 95.50 75 ILE A CA 1
ATOM 599 C C . ILE A 1 75 ? -4.027 -0.891 -9.225 1.00 95.50 75 ILE A C 1
ATOM 601 O O . ILE A 1 75 ? -3.991 -1.768 -10.087 1.00 95.50 75 ILE A O 1
ATOM 605 N N . ASN A 1 76 ? -5.164 -0.354 -8.785 1.00 94.19 76 ASN A N 1
ATOM 606 C CA . ASN A 1 76 ? -6.485 -0.898 -9.104 1.00 94.19 76 ASN A CA 1
ATOM 607 C C . ASN A 1 76 ? -7.045 -0.403 -10.443 1.00 94.19 76 ASN A C 1
ATOM 609 O O . ASN A 1 76 ? -7.802 -1.126 -11.092 1.00 94.19 76 ASN A O 1
ATOM 613 N N . ASN A 1 77 ? -6.690 0.811 -10.862 1.00 92.75 77 ASN A N 1
ATOM 614 C CA . ASN A 1 77 ? -7.148 1.387 -12.125 1.00 92.75 77 ASN A CA 1
ATOM 615 C C . ASN A 1 77 ? -6.141 1.084 -13.235 1.00 92.75 77 ASN A C 1
ATOM 617 O O . ASN A 1 77 ? -4.970 0.894 -12.950 1.00 92.75 77 ASN A O 1
ATOM 621 N N . ASN A 1 78 ? -6.552 1.097 -14.505 1.00 88.94 78 ASN A N 1
ATOM 622 C CA . ASN A 1 78 ? -5.646 0.927 -15.652 1.00 88.94 78 ASN A CA 1
ATOM 623 C C . ASN A 1 78 ? -5.227 2.278 -16.265 1.00 88.94 78 ASN A C 1
ATOM 625 O O . ASN A 1 78 ? -5.341 2.494 -17.468 1.00 88.94 78 ASN A O 1
ATOM 629 N N . GLU A 1 79 ? -4.815 3.218 -15.417 1.00 89.31 79 GLU A N 1
ATOM 630 C CA . GLU A 1 79 ? -4.385 4.564 -15.819 1.00 89.31 79 GLU A CA 1
ATOM 631 C C . GLU A 1 79 ? -2.982 4.565 -16.440 1.00 89.31 79 GLU A C 1
ATOM 633 O O . GLU A 1 79 ? -2.157 3.706 -16.107 1.00 89.31 79 GLU A O 1
ATOM 638 N N . ASP A 1 80 ? -2.719 5.554 -17.298 1.00 92.88 80 ASP A N 1
ATOM 639 C CA . ASP A 1 80 ? -1.396 5.834 -17.862 1.00 92.88 80 ASP A CA 1
ATOM 640 C C . ASP A 1 80 ? -0.467 6.466 -16.811 1.00 92.88 80 ASP A C 1
ATOM 642 O O . ASP A 1 80 ? -0.791 7.483 -16.193 1.00 92.88 80 ASP A O 1
ATOM 646 N N . LEU A 1 81 ? 0.706 5.863 -16.620 1.00 94.44 81 LEU A N 1
ATOM 647 C CA . LEU A 1 81 ? 1.678 6.224 -15.587 1.00 94.44 81 LEU A CA 1
ATOM 648 C C . LEU A 1 81 ? 2.939 6.901 -16.154 1.00 94.44 81 LEU A C 1
ATOM 650 O O . LEU A 1 81 ? 3.889 7.135 -15.406 1.00 94.44 81 LEU A O 1
ATOM 654 N N . THR A 1 82 ? 2.960 7.248 -17.447 1.00 92.25 82 THR A N 1
ATOM 655 C CA . THR A 1 82 ? 4.114 7.896 -18.112 1.00 92.25 82 THR A CA 1
ATOM 656 C C . THR A 1 82 ? 4.539 9.228 -17.491 1.00 92.25 82 THR A C 1
ATOM 658 O O . THR A 1 82 ? 5.712 9.594 -17.554 1.00 92.25 82 THR A O 1
ATOM 661 N N . HIS A 1 83 ? 3.605 9.951 -16.873 1.00 90.25 83 HIS A N 1
ATOM 662 C CA . HIS A 1 83 ? 3.833 11.269 -16.277 1.00 90.25 83 HIS A CA 1
ATOM 663 C C . HIS A 1 83 ? 4.507 11.220 -14.893 1.00 90.25 83 HIS A C 1
ATOM 665 O O . HIS A 1 83 ? 4.876 12.260 -14.348 1.00 90.25 83 HIS A O 1
ATOM 671 N N . ILE A 1 84 ? 4.652 10.034 -14.297 1.00 91.69 84 ILE A N 1
ATOM 672 C CA . ILE A 1 84 ? 5.159 9.880 -12.933 1.00 91.69 84 ILE A CA 1
ATOM 673 C C . ILE A 1 84 ? 6.688 9.815 -12.937 1.00 91.69 84 ILE A C 1
ATOM 675 O O . ILE A 1 84 ? 7.290 8.932 -13.547 1.00 91.69 84 ILE A O 1
ATOM 679 N N . ASN A 1 85 ? 7.319 10.701 -12.163 1.00 89.31 85 ASN A N 1
ATOM 680 C CA . ASN A 1 85 ? 8.761 10.705 -11.930 1.00 89.31 85 ASN A CA 1
ATOM 681 C C . ASN A 1 85 ? 9.091 10.277 -10.487 1.00 89.31 85 ASN A C 1
ATOM 683 O O . ASN A 1 85 ? 8.971 11.055 -9.541 1.00 89.31 85 ASN A O 1
ATOM 687 N N . LEU A 1 86 ? 9.552 9.034 -10.321 1.00 90.81 86 LEU A N 1
ATOM 688 C CA . LEU A 1 86 ? 9.845 8.440 -9.007 1.00 90.81 86 LEU A CA 1
ATOM 689 C C . LEU A 1 86 ? 11.115 8.981 -8.324 1.00 90.81 86 LEU A C 1
ATOM 691 O O . LEU A 1 86 ? 11.298 8.774 -7.125 1.00 90.81 86 LEU A O 1
ATOM 695 N N . VAL A 1 87 ? 12.008 9.655 -9.057 1.00 86.56 87 VAL A N 1
ATOM 696 C CA . VAL A 1 87 ? 13.217 10.269 -8.474 1.00 86.56 87 VAL A CA 1
ATOM 697 C C . VAL A 1 87 ? 12.889 11.613 -7.836 1.00 86.56 87 VAL A C 1
ATOM 699 O O . VAL A 1 87 ? 13.420 11.933 -6.767 1.00 86.56 87 VAL A O 1
ATOM 702 N N . GLU A 1 88 ? 11.998 12.374 -8.469 1.00 88.00 88 GLU A N 1
ATOM 703 C CA . GLU A 1 88 ? 11.467 13.619 -7.917 1.00 88.00 88 GLU A CA 1
ATOM 704 C C . GLU A 1 88 ? 10.518 13.330 -6.749 1.00 88.00 88 GLU A C 1
ATOM 706 O O . GLU A 1 88 ? 10.687 13.893 -5.664 1.00 88.00 88 GLU A O 1
ATOM 711 N N . ASP A 1 89 ? 9.589 12.382 -6.913 1.00 92.19 89 ASP A N 1
ATOM 712 C CA . ASP A 1 89 ? 8.679 11.966 -5.845 1.00 92.19 89 ASP A CA 1
ATOM 713 C C . ASP A 1 89 ? 9.191 10.736 -5.080 1.00 92.19 89 ASP A C 1
ATOM 715 O O . ASP A 1 89 ? 8.677 9.615 -5.170 1.00 92.19 89 ASP A O 1
ATOM 719 N N . LYS A 1 90 ? 10.207 10.970 -4.243 1.00 91.44 90 LYS A N 1
ATOM 720 C CA . LYS A 1 90 ? 10.763 9.932 -3.359 1.00 91.44 90 LYS A CA 1
ATOM 721 C C . LYS A 1 90 ? 9.713 9.333 -2.423 1.00 91.44 90 LYS A C 1
ATOM 723 O O . LYS A 1 90 ? 9.823 8.164 -2.057 1.00 91.44 90 LYS A O 1
ATOM 728 N N . LYS A 1 91 ? 8.715 10.120 -1.997 1.00 95.12 91 LYS A N 1
ATOM 729 C CA . LYS A 1 91 ? 7.678 9.640 -1.072 1.00 95.12 91 LYS A CA 1
ATOM 730 C C . LYS A 1 91 ? 6.821 8.587 -1.759 1.00 95.12 91 LYS A C 1
ATOM 732 O O . LYS A 1 91 ? 6.584 7.535 -1.168 1.00 95.12 91 LYS A O 1
ATOM 737 N N . LEU A 1 92 ? 6.417 8.848 -3.002 1.00 95.88 92 LEU A N 1
ATOM 738 C CA . LEU A 1 92 ? 5.670 7.898 -3.814 1.00 95.88 92 LEU A CA 1
ATOM 739 C C . LEU A 1 92 ? 6.472 6.615 -4.041 1.00 95.88 92 LEU A C 1
ATOM 741 O O . LEU A 1 92 ? 5.943 5.525 -3.830 1.00 95.88 92 LEU A O 1
ATOM 745 N N . TYR A 1 93 ? 7.760 6.731 -4.379 1.00 95.38 93 TYR A N 1
ATOM 746 C CA . TYR A 1 93 ? 8.636 5.568 -4.540 1.00 95.38 93 TYR A CA 1
ATOM 747 C C . TYR A 1 93 ? 8.700 4.695 -3.276 1.00 95.38 93 TYR A C 1
ATOM 749 O O . TYR A 1 93 ? 8.499 3.485 -3.360 1.00 95.38 93 TYR A O 1
ATOM 757 N N . PHE A 1 94 ? 8.921 5.278 -2.093 1.00 95.81 94 PHE A N 1
ATOM 758 C CA . PHE A 1 94 ? 8.954 4.505 -0.843 1.00 95.81 94 PHE A CA 1
ATOM 759 C C . PHE A 1 94 ? 7.606 3.850 -0.509 1.00 95.81 94 PHE A C 1
ATOM 761 O O . PHE A 1 94 ? 7.568 2.750 0.054 1.00 95.81 94 PHE A O 1
ATOM 768 N N . GLU A 1 95 ? 6.494 4.496 -0.862 1.00 97.50 95 GLU A N 1
ATOM 769 C CA . GLU A 1 95 ? 5.162 3.932 -0.657 1.00 97.50 95 GLU A CA 1
ATOM 770 C C . GLU A 1 95 ? 4.900 2.747 -1.606 1.00 97.50 95 GLU A C 1
ATOM 772 O O . GLU A 1 95 ? 4.448 1.694 -1.151 1.00 97.50 95 GLU A O 1
ATOM 777 N N . LEU A 1 96 ? 5.285 2.860 -2.885 1.00 97.12 96 LEU A N 1
ATOM 778 C CA . LEU A 1 96 ? 5.269 1.756 -3.856 1.00 97.12 96 LEU A CA 1
ATOM 779 C C . LEU A 1 96 ? 6.165 0.600 -3.397 1.00 97.12 96 LEU A C 1
ATOM 781 O O . LEU A 1 96 ? 5.739 -0.555 -3.384 1.00 97.12 96 LEU A O 1
ATOM 785 N N . LEU A 1 97 ? 7.380 0.911 -2.939 1.00 96.69 97 LEU A N 1
ATOM 786 C CA . LEU A 1 97 ? 8.336 -0.070 -2.429 1.00 96.69 97 LEU A CA 1
ATOM 787 C C . LEU A 1 97 ? 7.769 -0.841 -1.230 1.00 96.69 97 LEU A C 1
ATOM 789 O O . LEU A 1 97 ? 7.956 -2.054 -1.127 1.00 96.69 97 LEU A O 1
ATOM 793 N N . THR A 1 98 ? 7.028 -0.169 -0.346 1.00 97.56 98 THR A N 1
ATOM 794 C CA . THR A 1 98 ? 6.358 -0.816 0.793 1.00 97.56 98 THR A CA 1
ATOM 795 C C . THR A 1 98 ? 5.374 -1.892 0.329 1.00 97.56 98 THR A C 1
ATOM 797 O O . THR A 1 98 ? 5.278 -2.941 0.963 1.00 97.56 98 THR A O 1
ATOM 800 N N . LEU A 1 99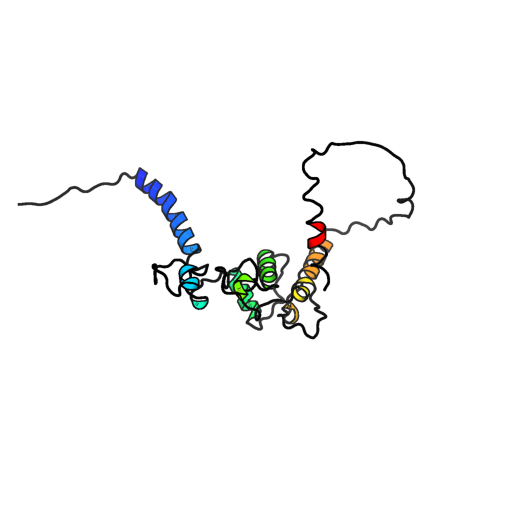 ? 4.686 -1.686 -0.795 1.00 97.88 99 LEU A N 1
ATOM 801 C CA . LEU A 1 99 ? 3.730 -2.645 -1.356 1.00 97.88 99 LEU A CA 1
ATOM 802 C C . LEU A 1 99 ? 4.372 -3.750 -2.208 1.00 97.88 99 LEU A C 1
ATOM 804 O O . LEU A 1 99 ? 3.662 -4.584 -2.761 1.00 97.88 99 LEU A O 1
ATOM 808 N N . THR A 1 100 ? 5.702 -3.838 -2.277 1.00 97.56 100 THR A N 1
ATOM 809 C CA . THR A 1 100 ? 6.378 -4.938 -2.995 1.00 97.56 100 THR A CA 1
ATOM 810 C C . THR A 1 10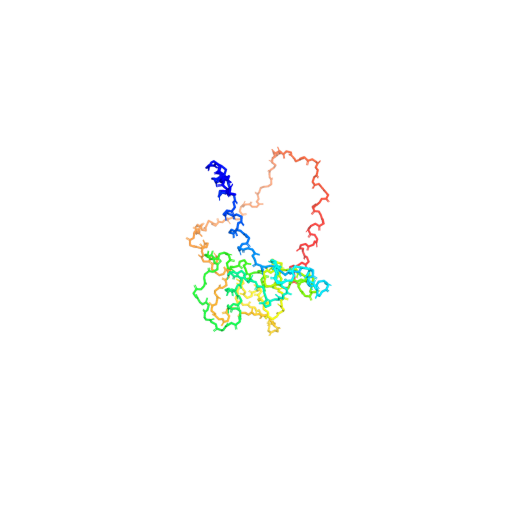0 ? 6.422 -6.261 -2.225 1.00 97.56 100 THR A C 1
ATOM 812 O O . THR A 1 100 ? 6.826 -7.297 -2.761 1.00 97.56 100 THR A O 1
ATOM 815 N N . LYS A 1 101 ? 5.999 -6.250 -0.957 1.00 96.88 101 LYS A N 1
ATOM 816 C CA . LYS A 1 101 ? 5.998 -7.418 -0.070 1.00 96.88 101 LYS A CA 1
ATOM 817 C C . LYS A 1 101 ? 4.721 -7.500 0.751 1.00 96.88 101 LYS A C 1
ATOM 819 O O . LYS A 1 101 ? 4.140 -6.480 1.109 1.00 96.88 101 LYS A O 1
ATOM 824 N N . LEU A 1 102 ? 4.322 -8.717 1.107 1.00 97.56 102 LEU A N 1
ATOM 825 C CA . LEU A 1 102 ? 3.236 -8.954 2.054 1.00 97.56 102 LEU A CA 1
ATOM 826 C C . LEU A 1 102 ? 3.727 -8.719 3.485 1.00 97.56 102 LEU A C 1
ATOM 828 O O . LEU A 1 102 ? 4.794 -9.201 3.869 1.00 97.56 102 LEU A O 1
ATOM 832 N N . CYS A 1 103 ? 2.940 -8.031 4.307 1.00 97.81 103 CYS A N 1
ATOM 833 C CA . CYS A 1 103 ? 3.177 -8.022 5.743 1.00 97.81 103 CYS A CA 1
ATOM 834 C C . CYS A 1 103 ? 2.671 -9.338 6.350 1.00 97.81 103 CYS A C 1
ATOM 836 O O . CYS A 1 103 ? 1.472 -9.612 6.318 1.00 97.81 103 CYS A O 1
ATOM 838 N N . TYR A 1 104 ? 3.561 -10.128 6.957 1.00 97.00 104 TYR A N 1
ATOM 839 C CA . TYR A 1 104 ? 3.191 -11.414 7.567 1.00 97.00 104 TYR A CA 1
ATOM 840 C C . TYR A 1 104 ? 2.112 -11.264 8.656 1.00 97.00 104 TYR A C 1
ATOM 842 O O . TYR A 1 104 ? 1.170 -12.043 8.708 1.00 97.00 104 TYR A O 1
ATOM 850 N N . LEU A 1 105 ? 2.169 -10.198 9.465 1.00 96.31 105 LEU A N 1
ATOM 851 C CA . LEU A 1 105 ? 1.135 -9.930 10.471 1.00 96.31 105 LEU A CA 1
ATOM 852 C C . LEU A 1 105 ? -0.217 -9.579 9.846 1.00 96.31 105 LEU A C 1
ATOM 854 O O . LEU A 1 105 ? -1.246 -9.830 10.467 1.00 96.31 105 LEU A O 1
ATOM 858 N N . CYS A 1 106 ? -0.237 -8.948 8.667 1.00 95.88 106 CYS A N 1
ATOM 859 C CA . CYS A 1 106 ? -1.491 -8.695 7.957 1.00 95.88 106 CYS A CA 1
ATOM 860 C C . CYS A 1 106 ? -2.070 -10.001 7.420 1.00 95.88 106 CYS A C 1
ATOM 862 O O . CYS A 1 106 ? -3.253 -10.245 7.614 1.00 95.88 106 CYS A O 1
ATOM 864 N N . ASN A 1 107 ? -1.229 -10.854 6.830 1.00 95.44 107 ASN A N 1
ATOM 865 C CA . ASN A 1 107 ? -1.629 -12.181 6.361 1.00 95.44 107 ASN A CA 1
ATOM 866 C C . ASN A 1 107 ? -2.232 -13.039 7.487 1.00 95.44 107 ASN A C 1
ATOM 868 O O . ASN A 1 107 ? -3.186 -13.775 7.261 1.00 95.44 107 ASN A O 1
ATOM 872 N N . ASP A 1 108 ? -1.714 -12.891 8.707 1.00 93.88 108 ASP A N 1
ATOM 873 C CA . ASP A 1 108 ? -2.190 -13.612 9.890 1.00 93.88 108 ASP A CA 1
ATOM 874 C C . ASP A 1 108 ? -3.335 -12.894 10.631 1.00 93.88 108 ASP A C 1
ATOM 876 O O . ASP A 1 108 ? -3.717 -13.315 11.722 1.00 93.88 108 ASP A O 1
ATOM 880 N N . ASN A 1 109 ? -3.860 -11.785 10.095 1.00 91.25 109 ASN A N 1
ATOM 881 C CA . ASN A 1 109 ? -4.897 -10.950 10.720 1.00 91.25 109 ASN A CA 1
ATOM 882 C C . ASN A 1 109 ? -4.535 -10.394 12.117 1.00 91.25 109 ASN A C 1
ATOM 884 O O . ASN A 1 109 ? -5.406 -10.021 12.898 1.00 91.25 109 ASN A O 1
ATOM 888 N N . LYS A 1 110 ? -3.240 -10.297 12.439 1.00 93.06 110 LYS A N 1
ATOM 889 C CA . LYS A 1 110 ? -2.716 -9.767 13.716 1.00 93.06 110 LYS A CA 1
ATOM 890 C C . LYS A 1 110 ? -2.242 -8.316 13.618 1.00 93.06 110 LYS A C 1
ATOM 892 O O . LYS A 1 110 ? -1.981 -7.670 14.633 1.00 93.06 110 LYS A O 1
ATOM 897 N N . CYS A 1 111 ? -2.077 -7.791 12.406 1.00 95.81 111 CYS A N 1
ATOM 898 C CA . CYS A 1 111 ? -1.606 -6.429 12.192 1.00 95.81 111 CYS A CA 1
ATOM 899 C C . CYS A 1 111 ? -2.721 -5.403 12.411 1.00 95.81 111 CYS A C 1
ATOM 901 O O . CYS A 1 111 ? -3.787 -5.491 11.812 1.00 95.81 111 CYS A O 1
ATOM 903 N N . SER A 1 112 ? -2.426 -4.339 13.158 1.00 96.56 112 SER A N 1
ATOM 904 C CA . SER A 1 112 ? -3.315 -3.175 13.266 1.00 96.56 112 SER A CA 1
ATOM 905 C C . SER A 1 112 ? -3.146 -2.165 12.121 1.00 96.56 112 SER A C 1
ATOM 907 O O . SER A 1 112 ? -3.805 -1.129 12.107 1.00 96.56 112 SER A O 1
ATOM 909 N N . GLY A 1 113 ? -2.217 -2.407 11.194 1.00 96.06 113 GLY A N 1
ATOM 910 C CA . GLY A 1 113 ? -1.860 -1.473 10.126 1.00 96.06 113 GLY A CA 1
ATOM 911 C C . GLY A 1 113 ? -2.871 -1.423 8.983 1.00 96.06 113 GLY A C 1
ATOM 912 O O . GLY A 1 113 ? -3.123 -0.340 8.463 1.00 96.06 113 GLY A O 1
ATOM 913 N N . GLY A 1 114 ? -3.468 -2.561 8.608 1.00 96.19 114 GLY A N 1
ATOM 914 C CA . GLY A 1 114 ? -4.422 -2.645 7.493 1.00 96.19 114 GLY A CA 1
ATOM 915 C C . GLY A 1 114 ? -3.889 -1.993 6.211 1.00 96.19 114 GLY A C 1
ATOM 916 O O . GLY A 1 114 ? -2.713 -2.160 5.878 1.00 96.19 114 GLY A O 1
ATOM 917 N N . TYR A 1 115 ? -4.717 -1.181 5.548 1.00 97.12 115 TYR A N 1
ATOM 918 C CA . TYR A 1 115 ? -4.320 -0.419 4.357 1.00 97.12 115 TYR A CA 1
ATOM 919 C C . TYR A 1 115 ? -3.072 0.437 4.578 1.00 97.12 115 TYR A C 1
ATOM 921 O O . TYR A 1 115 ? -2.233 0.529 3.689 1.00 97.12 115 TYR A O 1
ATOM 929 N N . ASN A 1 116 ? -2.915 1.014 5.770 1.00 97.12 116 ASN A N 1
ATOM 930 C CA . ASN A 1 116 ? -1.810 1.906 6.126 1.00 97.12 116 ASN A CA 1
ATOM 931 C C . ASN A 1 116 ? -0.587 1.170 6.699 1.00 97.12 116 ASN A C 1
ATOM 933 O O . ASN A 1 116 ? 0.293 1.803 7.290 1.00 97.12 116 ASN A O 1
ATOM 937 N N . CYS A 1 117 ? -0.514 -0.159 6.564 1.00 97.31 117 CYS A N 1
ATOM 938 C CA . CYS A 1 117 ? 0.615 -0.932 7.066 1.00 97.31 117 CYS A CA 1
ATOM 939 C C . CYS A 1 117 ? 1.939 -0.448 6.452 1.00 97.31 117 CYS A C 1
ATOM 941 O O . CYS A 1 117 ? 2.097 -0.367 5.232 1.00 97.31 117 CYS A O 1
ATOM 943 N N . LYS A 1 118 ? 2.909 -0.139 7.318 1.00 96.31 118 LYS A N 1
ATOM 944 C CA . LYS A 1 118 ? 4.253 0.317 6.927 1.00 96.31 118 LYS A CA 1
ATOM 945 C C . LYS A 1 118 ? 5.248 -0.824 6.709 1.00 96.31 118 LYS A C 1
ATOM 947 O O . LYS A 1 118 ? 6.338 -0.600 6.203 1.00 96.31 118 LYS A O 1
ATOM 952 N N . ASN A 1 119 ? 4.858 -2.051 7.052 1.00 95.75 119 ASN A N 1
ATOM 953 C CA . ASN A 1 119 ? 5.707 -3.236 6.926 1.00 95.75 119 ASN A CA 1
ATOM 954 C C . ASN A 1 119 ? 5.435 -4.046 5.654 1.00 95.75 119 ASN A C 1
ATOM 956 O O . ASN A 1 119 ? 6.101 -5.056 5.435 1.00 95.75 119 ASN A O 1
ATOM 960 N N . GLY A 1 120 ? 4.453 -3.651 4.847 1.00 95.94 120 GLY A N 1
ATOM 961 C CA . GLY A 1 120 ? 4.065 -4.384 3.652 1.00 95.94 120 GLY A CA 1
ATOM 962 C C . GLY A 1 120 ? 2.638 -4.087 3.213 1.00 95.94 120 GLY A C 1
ATOM 963 O O . GLY A 1 120 ? 1.911 -3.323 3.854 1.00 95.94 120 GLY A O 1
ATOM 964 N N . SER A 1 121 ? 2.233 -4.764 2.149 1.00 96.56 121 SER A N 1
ATOM 965 C CA . SER A 1 121 ? 0.842 -4.923 1.756 1.00 96.56 121 SER A CA 1
ATOM 966 C C . SER A 1 121 ? 0.051 -5.718 2.800 1.00 96.56 121 SER A C 1
ATOM 968 O O . SER A 1 121 ? 0.597 -6.603 3.468 1.00 96.56 121 SER A O 1
ATOM 970 N N . TYR A 1 122 ? -1.243 -5.419 2.914 1.00 95.69 122 TYR A N 1
ATOM 971 C CA . TYR A 1 122 ? -2.174 -6.227 3.694 1.00 95.69 122 TYR A CA 1
ATOM 972 C C . TYR A 1 122 ? -2.760 -7.409 2.901 1.00 95.69 122 TYR A C 1
ATOM 974 O O . TYR A 1 122 ? -3.201 -8.373 3.518 1.00 95.69 122 TYR A O 1
ATOM 982 N N . ASP A 1 123 ? -2.729 -7.350 1.565 1.00 95.38 123 ASP A N 1
ATOM 983 C CA . ASP A 1 123 ? -3.328 -8.330 0.651 1.00 95.38 123 ASP A CA 1
ATOM 984 C C . ASP A 1 123 ? -2.326 -8.749 -0.438 1.00 95.38 123 ASP A C 1
ATOM 986 O O . ASP A 1 123 ? -1.497 -7.954 -0.889 1.00 95.38 123 ASP A O 1
ATOM 990 N N . LYS A 1 124 ? -2.382 -10.011 -0.870 1.00 96.06 124 LYS A N 1
ATOM 991 C CA . LYS A 1 124 ? -1.515 -10.539 -1.933 1.00 96.06 124 LYS A CA 1
ATOM 992 C C . LYS A 1 124 ? -1.846 -9.950 -3.307 1.00 96.06 124 LYS A C 1
ATOM 994 O O . LYS A 1 124 ? -0.941 -9.817 -4.125 1.00 96.06 124 LYS A O 1
ATOM 999 N N . SER A 1 125 ? -3.105 -9.583 -3.539 1.00 95.38 125 SER A N 1
ATOM 1000 C CA . SER A 1 125 ? -3.603 -9.060 -4.818 1.00 95.38 125 SER A CA 1
ATOM 1001 C C . SER A 1 125 ? -3.017 -7.702 -5.202 1.00 95.38 125 SER A C 1
ATOM 1003 O O . SER A 1 125 ? -2.914 -7.409 -6.386 1.00 95.38 125 SER A O 1
ATOM 1005 N N . ILE A 1 126 ? -2.578 -6.901 -4.228 1.00 96.12 126 ILE A N 1
ATOM 1006 C CA . ILE A 1 126 ? -2.034 -5.553 -4.465 1.00 96.12 126 ILE A CA 1
ATOM 1007 C C . ILE A 1 126 ? -0.497 -5.502 -4.416 1.00 96.12 126 ILE A C 1
ATOM 1009 O O . ILE A 1 126 ? 0.089 -4.425 -4.321 1.00 96.12 126 ILE A O 1
ATOM 1013 N N . ILE A 1 127 ? 0.177 -6.658 -4.431 1.00 97.62 127 ILE A N 1
ATOM 1014 C CA . ILE A 1 127 ? 1.641 -6.706 -4.359 1.00 97.62 127 ILE A CA 1
ATOM 1015 C C . ILE A 1 127 ? 2.256 -6.294 -5.697 1.00 97.62 127 ILE A C 1
ATOM 1017 O O . ILE A 1 127 ? 2.011 -6.916 -6.732 1.00 97.62 127 ILE A O 1
ATOM 1021 N N . ILE A 1 128 ? 3.135 -5.295 -5.645 1.00 97.31 128 ILE A N 1
ATOM 1022 C CA . ILE A 1 128 ? 3.906 -4.817 -6.796 1.00 97.31 128 ILE A CA 1
ATOM 1023 C C . ILE A 1 128 ? 5.153 -5.687 -6.991 1.00 97.31 128 ILE A C 1
ATOM 1025 O O . ILE A 1 128 ? 5.820 -6.099 -6.038 1.00 97.31 128 ILE A O 1
ATOM 1029 N N . CYS A 1 129 ? 5.506 -5.966 -8.240 1.00 97.50 129 CYS A N 1
ATOM 1030 C CA . CYS A 1 129 ? 6.770 -6.602 -8.568 1.00 97.50 129 CYS A CA 1
ATOM 1031 C C . CYS A 1 129 ? 7.935 -5.626 -8.321 1.00 97.50 129 CYS A C 1
ATOM 1033 O O . CYS A 1 129 ? 8.058 -4.611 -8.997 1.00 97.50 129 CYS A O 1
ATOM 1035 N N . ILE A 1 130 ? 8.822 -5.936 -7.368 1.00 95.69 130 ILE A N 1
ATOM 1036 C CA . ILE A 1 130 ? 9.992 -5.087 -7.071 1.00 95.69 130 ILE A CA 1
ATOM 1037 C C . ILE A 1 130 ? 10.973 -4.989 -8.247 1.00 95.69 130 ILE A C 1
ATOM 1039 O O . ILE A 1 130 ? 11.556 -3.933 -8.479 1.00 95.69 130 ILE A O 1
ATOM 1043 N N . VAL A 1 131 ? 11.144 -6.082 -9.002 1.00 94.19 131 VAL A N 1
ATOM 1044 C CA . VAL A 1 131 ? 12.032 -6.117 -10.175 1.00 94.19 131 VAL A CA 1
ATOM 1045 C C . VAL A 1 131 ? 11.490 -5.193 -11.259 1.00 94.19 131 VAL A C 1
ATOM 1047 O O . VAL A 1 131 ? 12.241 -4.400 -11.817 1.00 94.19 131 VAL A O 1
ATOM 1050 N N . ASP A 1 132 ? 10.180 -5.242 -11.495 1.00 95.44 132 ASP A N 1
ATOM 1051 C CA . ASP A 1 132 ? 9.487 -4.327 -12.398 1.00 95.44 132 ASP A CA 1
ATOM 1052 C C . ASP A 1 132 ? 9.644 -2.868 -11.962 1.00 95.44 132 ASP A C 1
ATOM 1054 O O . ASP A 1 132 ? 10.125 -2.044 -12.730 1.00 95.44 132 ASP A O 1
ATOM 1058 N N . LEU A 1 133 ? 9.332 -2.563 -10.701 1.00 95.06 133 L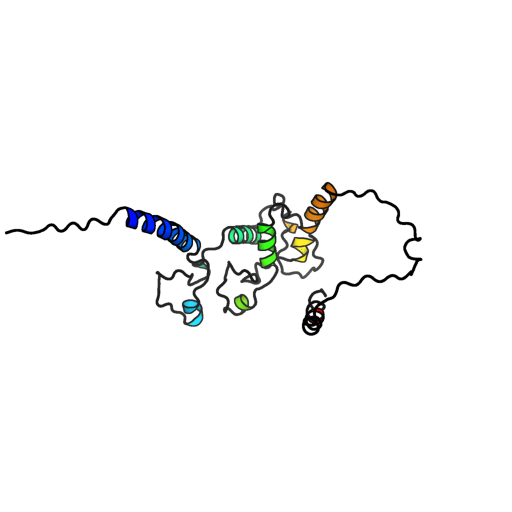EU A N 1
ATOM 1059 C CA . LEU A 1 133 ? 9.383 -1.203 -10.164 1.00 95.06 133 LEU A CA 1
ATOM 1060 C C . LEU A 1 133 ? 10.768 -0.548 -10.323 1.00 95.06 133 LEU A C 1
ATOM 1062 O O . LEU A 1 133 ? 10.863 0.638 -10.644 1.00 95.06 133 LEU A O 1
ATOM 1066 N N . ASN A 1 134 ? 11.840 -1.315 -10.107 1.00 92.06 134 ASN A N 1
ATOM 1067 C CA . ASN A 1 134 ? 13.201 -0.782 -10.138 1.00 92.06 134 ASN A CA 1
ATOM 1068 C C . ASN A 1 134 ? 13.831 -0.838 -11.533 1.00 92.06 134 ASN A C 1
ATOM 1070 O O . ASN A 1 134 ? 14.431 0.147 -11.962 1.00 92.06 134 ASN A O 1
ATOM 1074 N N . ARG A 1 135 ? 13.667 -1.955 -12.257 1.00 90.00 135 ARG A N 1
ATOM 1075 C CA . ARG A 1 135 ? 14.361 -2.224 -13.531 1.00 90.00 135 ARG A CA 1
ATOM 1076 C C . ARG A 1 135 ? 13.463 -2.156 -14.766 1.00 90.00 135 ARG A C 1
ATOM 1078 O O . ARG A 1 135 ? 13.968 -1.904 -15.853 1.00 90.00 135 ARG A O 1
ATOM 1085 N N . GLY A 1 136 ? 12.161 -2.393 -14.620 1.00 90.31 136 GLY A N 1
ATOM 1086 C CA . GLY A 1 136 ? 11.175 -2.355 -15.709 1.00 90.31 136 GLY A CA 1
ATOM 1087 C C . GLY A 1 136 ? 11.036 -3.617 -16.546 1.00 90.31 136 GLY A C 1
ATOM 1088 O O . GLY A 1 136 ? 10.139 -3.688 -17.375 1.00 90.31 136 GLY A O 1
ATOM 1089 N N . ASN A 1 137 ? 11.905 -4.606 -16.353 1.00 85.25 137 ASN A N 1
ATOM 1090 C CA . ASN A 1 137 ? 11.856 -5.857 -17.097 1.00 85.25 137 ASN A CA 1
ATOM 1091 C C . ASN A 1 137 ? 11.955 -7.027 -16.116 1.00 85.25 137 ASN A C 1
ATOM 1093 O O . ASN A 1 137 ? 13.042 -7.397 -15.678 1.00 85.25 137 ASN A O 1
ATOM 1097 N N . CYS A 1 138 ? 10.802 -7.542 -15.688 1.00 92.75 138 CYS A N 1
ATOM 1098 C CA . CYS A 1 138 ? 10.744 -8.760 -14.891 1.00 92.75 138 CYS A CA 1
ATOM 1099 C C . CYS A 1 138 ? 10.729 -9.969 -15.831 1.00 92.75 138 CYS A C 1
ATOM 1101 O O . CYS A 1 138 ? 9.738 -10.197 -16.517 1.00 92.75 138 CYS A O 1
ATOM 1103 N N . ASP A 1 139 ? 11.802 -10.759 -15.810 1.00 89.94 139 ASP A N 1
ATOM 1104 C CA . ASP A 1 139 ? 11.976 -11.919 -16.700 1.00 89.94 139 ASP A CA 1
ATOM 1105 C C . ASP A 1 139 ? 11.191 -13.170 -16.250 1.00 89.94 139 ASP A C 1
ATOM 1107 O O . ASP A 1 139 ? 11.281 -14.234 -16.860 1.00 89.94 139 ASP A O 1
ATOM 1111 N N . ASN A 1 140 ? 10.421 -13.074 -15.159 1.00 91.62 140 ASN A N 1
ATOM 1112 C CA . ASN A 1 140 ? 9.619 -14.184 -14.658 1.00 91.62 140 ASN A CA 1
ATOM 1113 C C . ASN A 1 140 ? 8.240 -14.215 -15.339 1.00 91.62 140 ASN A C 1
ATOM 1115 O O . ASN A 1 140 ? 7.335 -13.460 -14.976 1.00 91.62 140 ASN A O 1
ATOM 1119 N N . ASN A 1 141 ? 8.069 -15.157 -16.266 1.00 86.62 141 ASN A N 1
ATOM 1120 C CA . ASN A 1 141 ? 6.829 -15.366 -17.021 1.00 86.62 141 ASN A CA 1
ATOM 1121 C C . ASN A 1 141 ? 5.631 -15.803 -16.156 1.00 86.62 141 ASN A C 1
ATOM 1123 O O . ASN A 1 141 ? 4.488 -15.592 -16.551 1.00 86.62 141 ASN A O 1
ATOM 1127 N N . GLU A 1 142 ? 5.875 -16.365 -14.971 1.00 92.75 142 GLU A N 1
ATOM 1128 C CA . GLU A 1 142 ? 4.845 -16.797 -14.015 1.00 92.75 142 GLU A CA 1
ATOM 1129 C C . GLU A 1 142 ? 4.645 -15.781 -12.874 1.00 92.75 142 GLU A C 1
ATOM 1131 O O . GLU A 1 142 ? 4.014 -16.070 -11.854 1.00 92.75 142 GLU A O 1
ATOM 1136 N N . CYS A 1 143 ? 5.194 -14.568 -13.002 1.00 93.50 143 CYS A N 1
ATOM 1137 C CA . CYS A 1 143 ? 5.096 -13.555 -11.959 1.00 93.50 143 CYS A CA 1
ATOM 1138 C C . CYS A 1 143 ? 3.649 -13.065 -11.788 1.00 93.50 143 CYS A C 1
ATOM 1140 O O . CYS A 1 143 ? 3.139 -12.274 -12.579 1.00 93.50 143 CYS A O 1
ATOM 1142 N N . SER A 1 144 ? 3.014 -13.469 -10.686 1.00 93.69 144 SER A N 1
ATOM 1143 C CA . SER A 1 144 ? 1.639 -13.091 -10.332 1.00 93.69 144 SER A CA 1
ATOM 1144 C C . SER A 1 144 ? 1.502 -11.689 -9.715 1.00 93.69 144 SER A C 1
ATOM 1146 O O . SER A 1 144 ? 0.427 -11.334 -9.236 1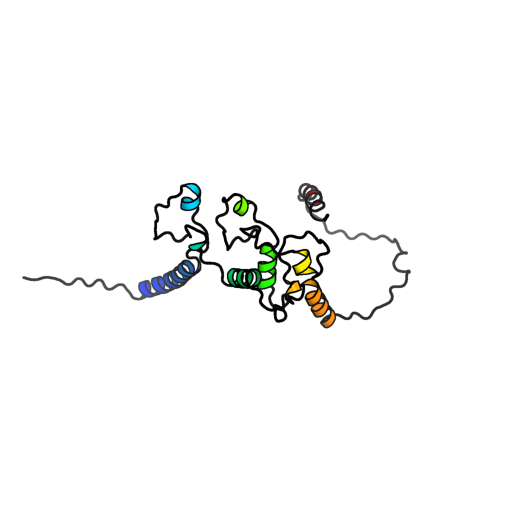.00 93.69 144 SER A O 1
ATOM 1148 N N . LYS A 1 145 ? 2.594 -10.920 -9.632 1.00 96.44 145 LYS A N 1
ATOM 1149 C CA . LYS A 1 145 ? 2.619 -9.577 -9.031 1.00 96.44 145 LYS A CA 1
ATOM 1150 C C . LYS A 1 145 ? 2.262 -8.512 -10.067 1.00 96.44 145 LYS A C 1
ATOM 1152 O O . LYS A 1 145 ? 2.389 -8.721 -11.275 1.00 96.44 145 LYS A O 1
ATOM 1157 N N . ILE A 1 146 ? 1.870 -7.337 -9.592 1.00 96.44 146 ILE A N 1
ATOM 1158 C CA . ILE A 1 146 ? 1.522 -6.208 -10.455 1.00 96.44 146 ILE A CA 1
ATOM 1159 C C . ILE A 1 146 ? 2.786 -5.613 -11.076 1.00 96.44 146 ILE A C 1
ATOM 1161 O O . ILE A 1 146 ? 3.756 -5.326 -10.373 1.00 96.44 146 ILE A O 1
ATOM 1165 N N . HIS A 1 147 ? 2.744 -5.406 -12.392 1.00 95.81 147 HIS A N 1
ATOM 1166 C CA . HIS A 1 147 ? 3.798 -4.759 -13.168 1.00 95.81 147 HIS A CA 1
ATOM 1167 C C . HIS A 1 147 ? 3.288 -3.397 -13.649 1.00 95.81 147 HIS A C 1
ATOM 1169 O O . HIS A 1 147 ? 2.484 -3.328 -14.579 1.00 95.81 147 HIS A O 1
ATOM 1175 N N . LEU A 1 148 ? 3.709 -2.319 -12.987 1.00 95.25 148 LEU A N 1
ATOM 1176 C CA . LEU A 1 148 ? 3.256 -0.958 -13.286 1.00 95.25 148 LEU A CA 1
ATOM 1177 C C . LEU A 1 148 ? 3.928 -0.393 -14.544 1.00 95.25 148 LEU A C 1
ATOM 1179 O O . LEU A 1 148 ? 3.372 0.485 -15.200 1.00 95.25 148 LEU A O 1
ATOM 1183 N N . THR A 1 149 ? 5.093 -0.914 -14.929 1.00 93.81 149 THR A N 1
ATOM 1184 C CA . THR A 1 149 ? 5.820 -0.431 -16.117 1.00 93.81 149 THR A CA 1
ATOM 1185 C C . THR A 1 149 ? 5.119 -0.796 -17.422 1.00 93.81 149 THR A C 1
ATOM 1187 O O . THR A 1 149 ? 5.193 -0.044 -18.392 1.00 93.81 149 THR A O 1
ATOM 1190 N N . LYS A 1 150 ? 4.313 -1.871 -17.422 1.00 92.75 150 LYS A N 1
ATOM 1191 C CA . LYS A 1 150 ? 3.398 -2.223 -18.525 1.00 92.75 150 LYS A CA 1
ATOM 1192 C C . LYS A 1 150 ? 2.383 -1.116 -18.831 1.00 92.75 150 LYS A C 1
ATOM 1194 O O . LYS A 1 150 ? 1.773 -1.126 -19.894 1.00 92.75 150 LYS A O 1
ATOM 1199 N N . ARG A 1 151 ? 2.208 -0.172 -17.904 1.00 94.00 151 ARG A N 1
ATOM 1200 C CA . ARG A 1 151 ? 1.339 1.004 -18.019 1.00 94.00 151 ARG A CA 1
ATOM 1201 C C . ARG A 1 151 ? 2.123 2.309 -18.147 1.00 94.00 151 ARG A C 1
ATOM 1203 O O . ARG A 1 151 ? 1.600 3.377 -17.857 1.00 94.00 151 ARG A O 1
ATOM 1210 N N . GLY A 1 152 ? 3.389 2.222 -18.548 1.00 91.56 152 GLY A N 1
ATOM 1211 C CA . GLY A 1 152 ? 4.222 3.381 -18.853 1.00 91.56 152 GLY A CA 1
ATOM 1212 C C . GLY A 1 152 ? 4.974 3.979 -17.666 1.00 91.56 152 GLY A C 1
ATOM 1213 O O . GLY A 1 152 ? 5.694 4.954 -17.866 1.00 91.56 152 GLY A O 1
ATOM 1214 N N . LEU A 1 153 ? 4.874 3.408 -16.457 1.00 94.12 153 LEU A N 1
ATOM 1215 C CA . LEU A 1 153 ? 5.684 3.863 -15.323 1.00 94.12 153 LEU A CA 1
ATOM 1216 C C . LEU A 1 153 ? 7.173 3.681 -15.643 1.00 94.12 153 LEU A C 1
ATOM 1218 O O . LEU A 1 153 ? 7.618 2.571 -15.942 1.00 94.12 153 LEU A O 1
ATOM 1222 N N . ILE A 1 154 ? 7.951 4.759 -15.540 1.00 90.94 154 ILE A N 1
ATOM 1223 C CA . ILE A 1 154 ? 9.395 4.694 -15.770 1.00 90.94 154 ILE A CA 1
ATOM 1224 C C . ILE A 1 154 ? 10.072 4.091 -14.522 1.00 90.94 154 ILE A C 1
ATOM 1226 O O . ILE A 1 154 ? 9.894 4.625 -13.423 1.00 90.94 154 ILE A O 1
ATOM 1230 N N . PRO A 1 155 ? 10.868 3.014 -14.662 1.00 89.88 155 PRO A N 1
ATOM 1231 C CA . PRO A 1 155 ? 11.533 2.365 -13.534 1.00 89.88 155 PRO A CA 1
ATOM 1232 C C . PRO A 1 155 ? 12.502 3.291 -12.799 1.00 89.88 155 PRO A C 1
ATOM 1234 O O . PRO A 1 155 ? 13.199 4.100 -13.424 1.00 89.88 155 PRO A O 1
ATOM 1237 N N . PHE A 1 156 ? 12.611 3.113 -11.481 1.00 89.00 156 PHE A N 1
ATOM 1238 C CA . PHE A 1 156 ? 13.436 3.974 -10.630 1.00 89.00 156 PHE A CA 1
ATOM 1239 C C . PHE A 1 156 ? 14.910 4.023 -11.068 1.00 89.00 156 PHE A C 1
ATOM 1241 O O . PHE A 1 156 ? 15.467 5.115 -11.193 1.00 89.00 156 PHE A O 1
ATOM 1248 N N . ASP A 1 157 ? 15.531 2.878 -11.383 1.00 85.50 157 ASP A N 1
ATOM 1249 C CA . ASP A 1 157 ? 16.961 2.812 -11.727 1.00 85.50 157 ASP A CA 1
ATOM 1250 C C . ASP A 1 157 ? 17.271 3.532 -13.050 1.00 85.50 157 ASP A C 1
ATOM 1252 O O . ASP A 1 157 ? 18.347 4.111 -13.224 1.00 85.50 157 ASP A O 1
ATOM 1256 N N . ILE A 1 158 ? 16.323 3.535 -13.994 1.00 78.31 158 ILE A N 1
ATOM 1257 C CA . ILE A 1 158 ? 16.478 4.228 -15.280 1.00 78.31 158 ILE A CA 1
ATOM 1258 C C . ILE A 1 158 ? 16.484 5.739 -15.062 1.00 78.31 158 ILE A C 1
ATOM 1260 O O . ILE A 1 158 ? 17.351 6.435 -15.600 1.00 78.31 158 ILE A O 1
ATOM 1264 N N . VAL A 1 159 ? 15.539 6.251 -14.271 1.00 71.12 159 VAL A N 1
ATOM 1265 C CA . VAL A 1 159 ? 15.471 7.684 -13.965 1.00 71.12 159 VAL A CA 1
ATOM 1266 C C . VAL A 1 159 ? 16.679 8.102 -13.130 1.00 71.12 159 VAL A C 1
ATOM 1268 O O . VAL A 1 159 ? 17.336 9.079 -13.478 1.00 71.12 159 VAL A O 1
ATOM 1271 N N . PHE A 1 160 ? 17.045 7.327 -12.104 1.00 74.50 160 PHE A N 1
ATOM 1272 C CA . PHE A 1 160 ? 18.185 7.626 -11.237 1.00 74.50 160 PHE A CA 1
ATOM 1273 C C . PHE A 1 160 ? 19.487 7.747 -12.037 1.00 74.50 160 PHE A C 1
ATOM 1275 O O . PHE A 1 160 ? 20.199 8.745 -11.927 1.00 74.50 160 PHE A O 1
ATOM 1282 N N . ASN A 1 161 ? 19.762 6.789 -12.926 1.00 71.12 161 ASN A N 1
ATOM 1283 C CA . ASN A 1 161 ? 20.957 6.823 -13.767 1.00 71.12 161 ASN A CA 1
ATOM 1284 C C . ASN A 1 161 ? 20.956 7.991 -14.767 1.00 71.12 161 ASN A C 1
ATOM 1286 O O . ASN A 1 161 ? 22.021 8.530 -15.068 1.00 71.12 161 ASN A O 1
ATOM 1290 N N . ARG A 1 162 ? 19.792 8.418 -15.276 1.00 64.44 162 ARG A N 1
ATOM 1291 C CA . ARG A 1 162 ? 19.680 9.623 -16.119 1.00 64.44 162 ARG A CA 1
ATOM 1292 C C . ARG A 1 162 ? 19.950 10.894 -15.312 1.00 64.44 162 ARG A C 1
ATOM 1294 O O . ARG A 1 162 ? 20.721 11.732 -15.766 1.00 64.44 162 ARG A O 1
ATOM 1301 N N . SER A 1 163 ? 19.395 11.006 -14.106 1.00 61.50 163 SER A N 1
ATOM 1302 C CA . SER A 1 163 ? 19.624 12.143 -13.206 1.00 61.50 163 SER A CA 1
ATOM 1303 C C . SER A 1 163 ? 21.085 12.256 -12.755 1.00 61.50 163 SER A C 1
ATOM 1305 O O . SER A 1 163 ? 21.605 13.363 -12.644 1.00 61.50 163 SER A O 1
ATOM 1307 N N . VAL A 1 164 ? 21.777 11.132 -12.536 1.00 58.91 164 VAL A N 1
ATOM 1308 C CA . VAL A 1 164 ? 23.207 11.120 -12.176 1.00 58.91 164 VAL A CA 1
ATOM 1309 C C . VAL A 1 164 ? 24.098 11.443 -13.382 1.00 58.91 164 VAL A C 1
ATOM 1311 O O . VAL A 1 164 ? 25.034 12.226 -13.242 1.00 58.91 164 VAL A O 1
ATOM 1314 N N . LYS A 1 165 ? 23.784 10.932 -14.585 1.00 54.12 165 LYS A N 1
ATOM 1315 C CA . LYS A 1 165 ? 24.533 11.253 -15.820 1.00 54.12 165 LYS A CA 1
ATOM 1316 C C . LYS A 1 165 ? 24.467 12.733 -16.212 1.00 54.12 165 LYS A C 1
ATOM 1318 O O . LYS A 1 165 ? 25.388 13.215 -16.860 1.00 54.12 165 LYS A O 1
ATOM 1323 N N . ILE A 1 166 ? 23.418 13.452 -15.811 1.00 51.72 166 ILE A N 1
ATOM 1324 C CA . ILE A 1 166 ? 23.307 14.905 -16.025 1.00 51.72 166 ILE A CA 1
ATOM 1325 C C . ILE A 1 166 ? 24.209 15.688 -15.049 1.00 51.72 166 ILE A C 1
ATOM 1327 O O . ILE A 1 166 ? 24.643 16.787 -15.378 1.00 51.72 166 ILE A O 1
ATOM 1331 N N . ASN A 1 167 ? 24.560 15.110 -13.893 1.00 48.03 167 ASN A N 1
ATOM 1332 C CA . ASN A 1 167 ? 25.317 15.797 -12.841 1.00 48.03 167 ASN A CA 1
ATOM 1333 C C . ASN A 1 167 ? 26.793 15.376 -12.720 1.00 48.03 167 ASN A C 1
ATOM 1335 O O . ASN A 1 167 ? 27.533 16.033 -11.993 1.00 48.03 167 ASN A O 1
ATOM 1339 N N . PHE A 1 168 ? 27.252 14.324 -13.407 1.00 47.47 168 PHE A N 1
ATOM 1340 C CA . PHE A 1 168 ? 28.661 13.913 -13.373 1.00 47.47 168 PHE A CA 1
ATOM 1341 C C . PHE A 1 168 ? 29.069 13.196 -14.673 1.00 47.47 168 PHE A C 1
ATOM 1343 O O . PHE A 1 168 ? 28.749 12.027 -14.885 1.00 47.47 168 PHE A O 1
ATOM 1350 N N . ILE A 1 169 ? 29.826 13.886 -15.532 1.00 35.34 169 ILE A N 1
ATOM 1351 C CA . ILE A 1 169 ? 30.720 13.242 -16.504 1.00 35.34 169 ILE A CA 1
ATOM 1352 C C . ILE A 1 169 ? 32.146 13.514 -16.006 1.00 35.34 169 ILE A C 1
ATOM 1354 O O . ILE A 1 169 ? 32.723 14.542 -16.366 1.00 35.34 169 ILE A O 1
ATOM 1358 N N . PRO A 1 170 ? 32.739 12.654 -15.159 1.00 41.50 17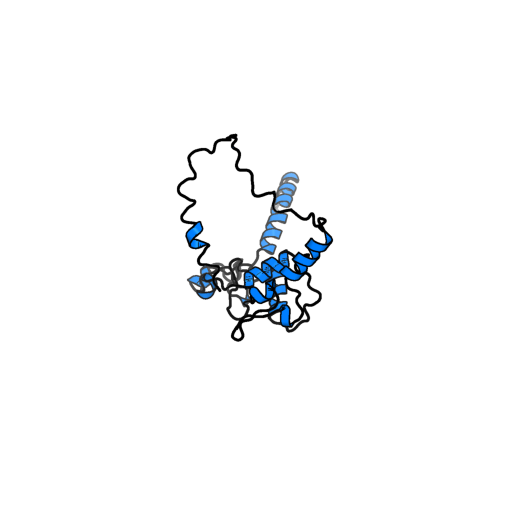0 PRO A N 1
ATOM 1359 C CA . PRO A 1 170 ? 34.173 12.713 -14.957 1.00 41.50 170 PRO A CA 1
ATOM 1360 C C . PRO A 1 170 ? 34.815 12.274 -16.276 1.00 41.50 170 PRO A C 1
ATOM 1362 O O . PRO A 1 170 ? 34.463 11.229 -16.834 1.00 41.50 170 PRO A O 1
ATOM 1365 N N . LYS A 1 171 ? 35.705 13.110 -16.823 1.00 35.78 171 LYS A N 1
ATOM 1366 C CA . LYS A 1 171 ? 36.507 12.744 -17.995 1.00 35.78 171 LYS A CA 1
ATOM 1367 C C . LYS A 1 171 ? 37.203 11.421 -17.686 1.00 35.78 171 LYS A C 1
ATOM 1369 O O . LYS A 1 171 ? 37.761 11.247 -16.608 1.00 35.78 171 LYS A O 1
ATOM 1374 N N . ARG A 1 172 ? 37.120 10.485 -18.627 1.00 35.41 172 ARG A N 1
ATOM 1375 C CA . ARG A 1 172 ? 37.753 9.172 -18.533 1.00 35.41 172 ARG A CA 1
ATOM 1376 C C . ARG A 1 172 ? 39.268 9.376 -18.576 1.00 35.41 172 ARG A C 1
ATOM 1378 O O . ARG A 1 172 ? 39.833 9.454 -19.661 1.00 35.41 172 ARG A O 1
ATOM 1385 N N . GLU A 1 173 ? 39.910 9.520 -17.425 1.00 40.47 173 GLU A N 1
ATOM 1386 C CA . GLU A 1 173 ? 41.352 9.313 -17.337 1.00 40.47 173 GLU A CA 1
ATOM 1387 C C . GLU A 1 173 ? 41.591 7.806 -17.412 1.00 40.47 173 GLU A C 1
ATOM 1389 O O . GLU A 1 173 ? 40.988 7.017 -16.682 1.00 40.47 173 GLU A O 1
ATOM 1394 N N . ILE A 1 174 ? 42.374 7.410 -18.411 1.00 44.81 174 ILE A N 1
ATOM 1395 C CA . ILE A 1 174 ? 42.824 6.037 -18.603 1.00 44.81 174 ILE A CA 1
ATOM 1396 C C . ILE A 1 174 ? 43.776 5.763 -17.441 1.00 44.81 174 ILE A C 1
ATOM 1398 O O . ILE A 1 174 ? 44.816 6.405 -17.335 1.00 44.81 174 ILE A O 1
ATOM 1402 N N . ILE A 1 175 ? 43.381 4.878 -16.531 1.00 37.81 175 ILE A N 1
ATOM 1403 C CA . ILE A 1 175 ? 44.275 4.399 -15.481 1.00 37.81 175 ILE A CA 1
ATOM 1404 C C . ILE A 1 175 ? 45.114 3.303 -16.136 1.00 37.81 175 ILE A C 1
ATOM 1406 O O . ILE A 1 175 ? 44.594 2.221 -16.401 1.00 37.81 175 ILE A O 1
ATOM 1410 N N . ASP A 1 176 ? 46.366 3.622 -16.463 1.00 41.47 176 ASP A N 1
ATOM 1411 C CA . ASP A 1 176 ? 47.344 2.644 -16.939 1.00 41.47 176 ASP A CA 1
ATOM 1412 C C . ASP A 1 176 ? 47.705 1.658 -15.814 1.00 41.47 176 ASP A C 1
ATOM 1414 O O . ASP A 1 176 ? 47.714 2.010 -14.630 1.00 41.47 176 ASP A O 1
ATOM 1418 N N . ASP A 1 177 ? 48.046 0.425 -16.203 1.00 37.75 177 ASP A N 1
ATOM 1419 C CA . ASP A 1 177 ? 48.289 -0.759 -15.354 1.00 37.75 177 ASP A CA 1
ATOM 1420 C C . ASP A 1 177 ? 49.444 -0.628 -14.329 1.00 37.75 177 ASP A C 1
ATOM 1422 O O . ASP A 1 177 ? 49.806 -1.590 -13.652 1.00 37.75 177 ASP A O 1
ATOM 1426 N N . VAL A 1 178 ? 50.012 0.565 -14.155 1.00 43.56 178 VAL A N 1
ATOM 1427 C CA . VAL A 1 178 ? 51.107 0.864 -13.216 1.00 43.56 178 VAL A CA 1
ATOM 1428 C C . VAL A 1 178 ? 50.611 0.966 -11.760 1.00 43.56 178 VAL A C 1
ATOM 1430 O O . VAL A 1 178 ? 51.407 0.957 -10.827 1.00 43.56 178 VAL A O 1
ATOM 1433 N N . TYR A 1 179 ? 49.294 1.022 -11.522 1.00 41.47 179 TYR A N 1
ATOM 1434 C CA . TYR A 1 179 ? 48.739 1.264 -10.181 1.00 41.47 179 TYR A CA 1
ATOM 1435 C C . TYR A 1 179 ? 48.794 0.055 -9.220 1.00 41.47 179 TYR A C 1
ATOM 1437 O O . TYR A 1 179 ? 48.584 0.222 -8.022 1.00 41.47 179 TYR A O 1
ATOM 1445 N N . PHE A 1 180 ? 49.078 -1.162 -9.701 1.00 35.66 180 PHE A N 1
ATOM 1446 C CA . PHE A 1 180 ? 49.108 -2.371 -8.855 1.00 35.66 180 PHE A CA 1
ATOM 1447 C C . PHE A 1 180 ? 50.509 -2.838 -8.440 1.00 35.66 180 PHE A C 1
ATOM 1449 O O . PHE A 1 180 ? 50.629 -3.856 -7.757 1.00 35.66 180 PHE A O 1
ATOM 1456 N N . SER A 1 181 ? 51.565 -2.112 -8.803 1.00 42.28 181 SER A N 1
ATOM 1457 C CA . SER A 1 181 ? 52.940 -2.475 -8.459 1.00 42.28 181 SER A CA 1
ATOM 1458 C C . SER A 1 181 ? 53.611 -1.408 -7.602 1.00 42.28 181 SER A C 1
ATOM 1460 O O . SER A 1 181 ? 54.541 -0.757 -8.058 1.00 42.28 181 SER A O 1
ATOM 1462 N N . ASP A 1 182 ? 53.155 -1.233 -6.364 1.00 33.66 182 ASP A N 1
ATOM 1463 C CA . ASP A 1 182 ? 54.097 -0.973 -5.273 1.00 33.66 182 ASP A CA 1
ATOM 1464 C C . ASP A 1 182 ? 53.463 -1.307 -3.920 1.00 33.66 182 ASP A C 1
ATOM 1466 O O . ASP A 1 182 ? 52.542 -0.652 -3.434 1.00 33.66 182 ASP A O 1
ATOM 1470 N N . SER A 1 183 ? 53.948 -2.398 -3.332 1.00 43.75 183 SER A N 1
ATOM 1471 C CA . SER A 1 183 ? 53.767 -2.712 -1.919 1.00 43.75 183 SER A CA 1
ATOM 1472 C C . SER A 1 183 ? 54.921 -2.048 -1.177 1.00 43.75 183 SER A C 1
ATOM 1474 O O . SER A 1 183 ? 56.051 -2.521 -1.264 1.00 43.75 183 SER A O 1
ATOM 1476 N N . GLY A 1 184 ? 54.641 -0.953 -0.477 1.00 32.69 184 GLY A N 1
ATOM 1477 C CA . GLY A 1 184 ? 55.595 -0.265 0.383 1.00 32.69 184 GLY A CA 1
ATOM 1478 C C . GLY A 1 184 ? 54.883 0.216 1.638 1.00 32.69 184 GLY A C 1
ATOM 1479 O O . GLY A 1 184 ? 53.918 0.970 1.550 1.00 32.69 184 GLY A O 1
ATOM 1480 N N . ASP A 1 185 ? 55.330 -0.305 2.776 1.00 39.41 185 ASP A N 1
ATOM 1481 C CA . ASP A 1 185 ? 54.879 0.006 4.127 1.00 39.41 185 ASP A CA 1
ATOM 1482 C C . ASP A 1 185 ? 54.753 1.517 4.385 1.00 39.41 185 ASP A C 1
ATOM 1484 O O . ASP A 1 185 ? 55.612 2.286 3.972 1.00 39.41 185 ASP A O 1
ATOM 1488 N N . ASP A 1 186 ? 53.714 1.934 5.121 1.00 34.75 186 ASP A N 1
ATOM 1489 C CA . ASP A 1 186 ? 53.939 2.645 6.383 1.00 34.75 186 ASP A CA 1
ATOM 1490 C C . ASP A 1 186 ? 52.661 2.871 7.210 1.00 34.75 186 ASP A C 1
ATOM 1492 O O . ASP A 1 186 ? 51.603 3.315 6.762 1.00 34.75 186 ASP A O 1
ATOM 1496 N N . ASN A 1 187 ? 52.832 2.541 8.486 1.00 39.31 187 ASN A N 1
ATOM 1497 C CA . ASN A 1 187 ? 51.994 2.799 9.647 1.00 39.31 187 ASN A CA 1
ATOM 1498 C C . ASN A 1 187 ? 51.452 4.239 9.732 1.00 39.31 187 ASN A C 1
ATOM 1500 O O . ASN A 1 187 ? 52.233 5.179 9.822 1.00 39.31 187 ASN A O 1
ATOM 1504 N N . MET A 1 188 ? 50.147 4.392 9.983 1.00 32.03 188 MET A N 1
ATOM 1505 C CA . MET A 1 188 ? 49.652 5.361 10.974 1.00 32.03 188 MET A CA 1
ATOM 1506 C C . MET A 1 188 ? 48.305 4.903 11.542 1.00 32.03 188 MET A C 1
ATOM 1508 O O . MET A 1 188 ? 47.269 4.918 10.880 1.00 32.03 188 MET A O 1
ATOM 1512 N N . GLY A 1 189 ? 48.343 4.456 12.797 1.00 30.30 189 GLY A N 1
ATOM 1513 C CA . GLY A 1 189 ? 47.182 4.006 13.548 1.00 30.30 189 GLY A CA 1
ATOM 1514 C C . GLY A 1 189 ? 46.369 5.151 14.148 1.00 30.30 189 GLY A C 1
ATOM 1515 O O . GLY A 1 189 ? 46.916 6.135 14.641 1.00 30.30 189 GLY A O 1
ATOM 1516 N N . VAL A 1 190 ? 45.052 4.954 14.203 1.00 33.09 190 VAL A N 1
ATOM 1517 C CA . VAL A 1 190 ? 44.155 5.625 15.152 1.00 33.09 190 VAL A CA 1
ATOM 1518 C C . VAL A 1 190 ? 43.252 4.550 15.763 1.00 33.09 190 VAL A C 1
ATOM 1520 O O . VAL A 1 190 ? 42.610 3.776 15.055 1.00 33.09 190 VAL A O 1
ATOM 1523 N N . GLY A 1 191 ? 43.301 4.436 17.091 1.00 30.69 191 GLY A N 1
ATOM 1524 C CA . GLY A 1 191 ? 42.807 3.294 17.860 1.00 30.69 191 GLY A CA 1
ATOM 1525 C C . GLY A 1 191 ? 41.284 3.178 17.959 1.00 30.69 191 GLY A C 1
ATOM 1526 O O . GLY A 1 191 ? 40.577 4.154 18.198 1.00 30.69 191 GLY A O 1
ATOM 1527 N N . VAL A 1 192 ? 40.799 1.937 17.856 1.00 32.16 192 VAL A N 1
ATOM 1528 C CA . VAL A 1 192 ? 39.408 1.534 18.105 1.00 32.16 192 VAL A CA 1
ATOM 1529 C C . VAL A 1 192 ? 39.301 0.925 19.507 1.00 32.16 192 VAL A C 1
ATOM 1531 O O . VAL A 1 192 ? 40.047 0.014 19.870 1.00 32.16 192 VAL A O 1
ATOM 1534 N N . SER A 1 193 ? 38.361 1.439 20.302 1.00 33.91 193 SER A N 1
ATOM 1535 C CA . SER A 1 193 ? 38.004 0.929 21.629 1.00 33.91 193 SER A CA 1
ATOM 1536 C C . SER A 1 193 ? 37.475 -0.509 21.557 1.00 33.91 193 SER A C 1
ATOM 1538 O O . SER A 1 193 ? 36.637 -0.856 20.725 1.00 33.91 193 SER A O 1
ATOM 1540 N N . ARG A 1 194 ? 37.957 -1.359 22.469 1.00 39.38 194 ARG A N 1
ATOM 1541 C CA . ARG A 1 194 ? 37.534 -2.753 22.653 1.00 39.38 194 ARG A CA 1
ATOM 1542 C C . ARG A 1 194 ? 36.118 -2.804 23.241 1.00 39.38 194 ARG A C 1
ATOM 1544 O O . ARG A 1 194 ? 35.970 -2.862 24.461 1.00 39.38 194 ARG A O 1
ATOM 1551 N N . ARG A 1 195 ? 35.085 -2.796 22.391 1.00 42.00 195 ARG A N 1
ATOM 1552 C CA . ARG A 1 195 ? 33.755 -3.333 22.754 1.00 42.00 195 ARG A CA 1
ATOM 1553 C C . ARG A 1 195 ? 32.835 -3.768 21.600 1.00 42.00 195 ARG A C 1
ATOM 1555 O O . ARG A 1 195 ? 31.723 -4.186 21.884 1.00 42.00 195 ARG A O 1
ATOM 1562 N N . ASP A 1 196 ? 33.315 -3.797 20.354 1.00 41.25 196 ASP A N 1
ATOM 1563 C CA . ASP A 1 196 ? 32.482 -4.118 19.175 1.00 41.25 196 ASP A CA 1
ATOM 1564 C C . ASP A 1 196 ? 32.876 -5.416 18.438 1.00 41.25 196 ASP A C 1
ATOM 1566 O O . ASP A 1 196 ? 32.634 -5.555 17.241 1.00 41.25 196 ASP A O 1
ATOM 1570 N N . LYS A 1 197 ? 33.495 -6.391 19.120 1.00 45.19 197 LYS A N 1
ATOM 1571 C CA . LYS A 1 197 ? 33.976 -7.627 18.463 1.00 45.19 197 LYS A CA 1
ATOM 1572 C C . LYS A 1 197 ? 33.022 -8.828 18.467 1.00 45.19 197 LYS A C 1
ATOM 1574 O O . LYS A 1 197 ? 33.367 -9.825 17.853 1.00 45.19 197 LYS A O 1
ATOM 1579 N N . GLU A 1 198 ? 31.821 -8.735 19.041 1.00 43.28 198 GLU A N 1
ATOM 1580 C CA . GLU A 1 198 ? 30.898 -9.893 19.097 1.00 43.28 198 GLU A CA 1
ATOM 1581 C C . GLU A 1 198 ? 29.502 -9.666 18.486 1.00 43.28 198 GLU A C 1
ATOM 1583 O O . GLU A 1 198 ? 28.662 -10.554 18.538 1.00 43.28 198 GLU A O 1
ATOM 1588 N N . ILE A 1 199 ? 29.238 -8.534 17.817 1.00 43.66 199 ILE A N 1
ATOM 1589 C CA . ILE A 1 199 ? 27.932 -8.278 17.149 1.00 43.66 199 ILE A CA 1
ATOM 1590 C C . ILE A 1 199 ? 28.077 -8.150 15.611 1.00 43.66 199 ILE A C 1
ATOM 1592 O O . ILE A 1 199 ? 27.118 -7.882 14.884 1.00 43.66 199 ILE A O 1
ATOM 1596 N N . GLY A 1 200 ? 29.283 -8.378 15.076 1.00 37.00 200 GLY A N 1
ATOM 1597 C CA . GLY A 1 200 ? 29.588 -8.255 13.643 1.00 37.00 200 GLY A CA 1
ATOM 1598 C C . GLY A 1 200 ? 29.403 -9.533 12.814 1.00 37.00 200 GLY A C 1
ATOM 1599 O O . GLY A 1 200 ? 29.113 -9.444 11.622 1.00 37.00 200 GLY A O 1
ATOM 1600 N N . GLU A 1 201 ? 29.524 -10.719 13.416 1.00 38.78 201 GLU A N 1
ATOM 1601 C CA . GLU A 1 201 ? 29.574 -11.985 12.661 1.00 38.78 201 GLU A CA 1
ATOM 1602 C C . GLU A 1 201 ? 28.222 -12.689 12.464 1.00 38.78 201 GLU A C 1
ATOM 1604 O O . GLU A 1 201 ? 28.087 -13.496 11.545 1.00 38.78 201 GLU A O 1
ATOM 1609 N N . GLU A 1 202 ? 27.180 -12.348 13.231 1.00 39.72 202 GLU A N 1
ATOM 1610 C CA . GLU A 1 202 ? 25.830 -12.890 12.988 1.00 39.72 202 GLU A CA 1
ATOM 1611 C C . GLU A 1 202 ? 25.026 -12.085 11.954 1.00 39.72 202 GLU A C 1
ATOM 1613 O O . GLU A 1 202 ? 24.157 -12.630 11.270 1.00 39.72 202 GLU A O 1
ATOM 1618 N N . ARG A 1 203 ? 25.343 -10.800 11.749 1.00 42.19 203 ARG A N 1
ATOM 1619 C CA . ARG A 1 203 ? 24.649 -9.960 10.754 1.00 42.19 203 ARG A CA 1
ATOM 1620 C C . ARG A 1 203 ? 25.102 -10.208 9.312 1.00 42.19 203 ARG A C 1
ATOM 1622 O O . ARG A 1 203 ? 24.319 -9.979 8.391 1.00 42.19 203 ARG A O 1
ATOM 1629 N N . SER A 1 204 ? 26.313 -10.723 9.099 1.00 40.47 204 SER A N 1
ATOM 1630 C CA . SER A 1 204 ? 26.838 -11.037 7.760 1.00 40.47 204 SER A CA 1
ATOM 1631 C C . SER A 1 204 ? 26.279 -12.344 7.177 1.00 40.47 204 SER A C 1
ATOM 1633 O O . SER A 1 204 ? 26.201 -12.479 5.954 1.00 40.47 204 SER A O 1
ATOM 1635 N N . LYS A 1 205 ? 25.801 -13.269 8.022 1.00 42.69 205 LYS A N 1
ATOM 1636 C CA . LYS A 1 205 ? 25.202 -14.549 7.594 1.00 42.69 205 LYS A CA 1
ATOM 1637 C C . LYS A 1 205 ? 23.696 -14.473 7.308 1.00 42.69 205 LYS A C 1
ATOM 1639 O O . LYS A 1 205 ? 23.194 -15.273 6.526 1.00 42.69 205 LYS A O 1
ATOM 1644 N N . LEU A 1 206 ? 22.976 -13.495 7.870 1.00 38.22 206 LEU A N 1
ATOM 1645 C CA . LEU A 1 206 ? 21.547 -13.296 7.575 1.00 38.22 206 LEU A CA 1
ATOM 1646 C C . LEU A 1 206 ? 21.296 -12.443 6.316 1.00 38.22 206 LEU A C 1
ATOM 1648 O O . LEU A 1 206 ? 20.236 -12.539 5.706 1.00 38.22 206 LEU A O 1
ATOM 1652 N N . CYS A 1 207 ? 22.258 -11.603 5.920 1.00 38.91 207 CYS A N 1
ATOM 1653 C CA . CYS A 1 207 ? 22.104 -10.698 4.773 1.00 38.91 207 CYS A CA 1
ATOM 1654 C C . CYS A 1 207 ? 22.463 -11.360 3.426 1.00 38.91 207 CYS A C 1
ATOM 1656 O O . CYS A 1 207 ? 21.999 -10.934 2.372 1.00 38.91 207 CYS A O 1
ATOM 1658 N N . SER A 1 208 ? 23.241 -12.445 3.448 1.00 38.38 208 SER A N 1
ATOM 1659 C CA . SER A 1 208 ? 23.681 -13.182 2.254 1.00 38.38 208 SER A CA 1
ATOM 1660 C C . SER A 1 208 ? 22.701 -14.278 1.794 1.00 38.38 208 SER A C 1
ATOM 1662 O O . SER A 1 208 ? 22.864 -14.821 0.704 1.00 38.38 208 SER A O 1
ATOM 1664 N N . SER A 1 209 ? 21.637 -14.556 2.557 1.00 40.81 209 SER A N 1
ATOM 1665 C CA . SER A 1 209 ? 20.575 -15.514 2.198 1.00 40.81 209 SER A CA 1
ATOM 1666 C C . SER A 1 209 ? 19.300 -14.869 1.630 1.00 40.81 209 SER A C 1
ATOM 1668 O O . SER A 1 209 ? 18.407 -15.583 1.185 1.00 40.81 209 SER A O 1
ATOM 1670 N N . ILE A 1 210 ? 19.218 -13.532 1.585 1.00 41.53 210 ILE A N 1
ATOM 1671 C CA . ILE A 1 210 ? 18.045 -12.791 1.073 1.00 41.53 210 ILE A CA 1
ATOM 1672 C C . ILE A 1 210 ? 18.236 -12.312 -0.384 1.00 41.53 210 ILE A C 1
ATOM 1674 O O . ILE A 1 210 ? 17.271 -11.932 -1.040 1.00 41.53 210 ILE A O 1
ATOM 1678 N N . PHE A 1 211 ? 19.448 -12.409 -0.939 1.00 35.47 211 PHE A N 1
ATOM 1679 C CA . PHE A 1 211 ? 19.779 -11.968 -2.304 1.00 35.47 211 PHE A CA 1
ATOM 1680 C C . PHE A 1 211 ? 20.212 -13.118 -3.224 1.00 35.47 211 PHE A C 1
ATOM 1682 O O . PHE A 1 211 ? 21.241 -13.052 -3.895 1.00 35.47 211 PHE A O 1
ATOM 1689 N N . ARG A 1 212 ? 19.416 -14.188 -3.267 1.00 38.50 212 ARG A N 1
ATOM 1690 C CA . ARG A 1 212 ? 19.443 -15.158 -4.371 1.00 38.50 212 ARG A CA 1
ATOM 1691 C C . ARG A 1 212 ? 18.025 -15.451 -4.839 1.00 38.50 212 ARG A C 1
ATOM 1693 O O . ARG A 1 212 ? 17.451 -16.453 -4.437 1.00 38.50 212 ARG A O 1
ATOM 1700 N N . PHE A 1 213 ? 17.502 -14.556 -5.668 1.00 39.41 213 PHE A N 1
ATOM 1701 C CA . PHE A 1 213 ? 16.562 -14.848 -6.748 1.00 39.41 213 PHE A CA 1
ATOM 1702 C C . PHE A 1 213 ? 16.837 -13.851 -7.868 1.00 39.41 213 PHE A C 1
ATOM 1704 O O . PHE A 1 213 ? 16.951 -12.644 -7.548 1.00 39.41 213 PHE A O 1
#

Sequence (213 aa):
MTTNSDEWTVASSKKRIFKQIVEPVANTIIQNYKKTLCKNMGMYGSCVYGSKCKYAHTLKDQNIEPIRKQVLDYINNNEDLTHINLVEDKKLYFELLTLTKLCYLCNDNKCSGGYNCKNGSYDKSIIICIVDLNRGNCDNNECSKIHLTKRGLIPFDIVFNRSVKINFIPKREIIDDVYFSDSGDDNMGVGVSRRDKEIGEERSKLCSSIFRF

Radius of gyration: 27.97 Å; chains: 1; bounding box: 93×54×65 Å

Organism: NCBI:txid1070528

Foldseek 3Di:
DDDDDDDDDDDPVVVVVCVVPVVVVVVVLVVQAQQWEDQCCLPVVDDPCPPVDSHASDLVSHDADPLLVVLVCLQPDLAAQQPDDCVVVVVNLLSLVQAQDEDPCLVVSNGRRASNDSNYHSDPQRHANPCLQAPVDDPDPPDNHDRSVVRNNDHNPVSVVVVVVVVDDDPDDPDPPPVPPDDDDDDDDDDDDPDPPPPPPVVVVVVVVVPDD

pLDDT: mean 75.28, std 24.54, range [30.3, 98.06]